Protein AF-D9SWH6-F1 (afdb_monomer_lite)

Sequence (347 aa):
MKSYTVAEAAKKLKVSRSHIYECIKRGDIRKIDGLGRTIRISINEFKGIKFEDEFPHDPNKVQILETSLGKVRNIKGTDKFVVLDVAKALGASSTTTIAKPVNDNYISKLSADETRDLNMYRNQFGMLLISYDGLKEYVNISKNSSRVKTLLDELVPPKEIEIQEQIHIDTQETKNDKFDLQVIDTGEILGRHFRVFGDFQNPLFLAKDIAEWIEYDLSSINKMLNNVDVEEKVRKIVPTQGGQQEMWFLTEDGVYEVLMQSRKPIAKEFKKQIKIILKNIRLKGGYVANENKFVNNYFSSFSPQLKSEMIKELESKNKALVAERTKIDLLICGNEEVLEQLKKEGK

Radius of gyration: 31.29 Å; chains: 1; bounding box: 80×55×92 Å

pLDDT: mean 80.27, std 15.59, range [25.31, 94.12]

Secondary structure (DSSP, 8-state):
--EEEHHHHHHHHTS-HHHHHHHHHHTSSPBPTTS-SS-EEEHHHHTT-----SS---TTTEEEEEETTEEEEEETTSS-EEHHHHHHHHT-S-THHHHTTS-GGGEEEE-HHHHHHTT----TT-EEEE-HHHHHHHHHH-TTHHHHHHHHHHS------S------------S-------EEEEEEETTEEEEEEE-SSSEEEEHHHHHHHTT--GGGHHHHHHTS-STTEEEEEEEETTEEEEEEEE-HHHHHHHHHH--SHHHHHHHHHHHHHHHHHHHHS---S-HHHHHHHHSTTS-HHHHHHHHHHHHHHHHHHHHHHHHHHHHHHHHHHHHHHHHHH--

InterPro domains:
  IPR003497 BRO N-terminal domain [PF02498] (194-273)
  IPR003497 BRO N-terminal domain [PS51750] (186-285)
  IPR003497 BRO N-terminal domain [SM01040] (193-280)
  IPR010093 SinI-like, DNA-binding domain [TIGR01764] (4-46)
  IPR041657 Helix-turn-helix domain, group 17 [PF12728] (4-44)

Organism: Clostridium cellulovorans (strain ATCC 35296 / DSM 3052 / OCM 3 / 743B) (NCBI:txid573061)

Foldseek 3Di:
DDKDFLVRLCVVQVEDSQVSVVCCVVVQFPFDPDPPPTTIGDCVSCPPDHDPDNFFFDVVQWDWQQAPLGIWIDGPPFQKIFLVRVCNSLVHPDSCLLCVVFDCVQKDFAACVNCVVGRGDDDNRGTIIGGLVSLVVSLVVDPPNVSSVSVSVSSPRPPDPDPDDDDDDDDDDDDDDPPAWDFDDFDDDPRDTFTWTDDPVWTKGFLQSLCVVLVHDSVCSVVLVVQFDPVQKDWDWYQDPVGTDIGIIGTPVSSVSSLVPDPGPSSVVVVVVVVVQVVCCVVVVHDDPQLLCVCCVVVVVDDPVVSVVSSVVVVVVVVVVVVVVVVVVVVVVVVVVVVVVVVVVVD

Structure (mmCIF, N/CA/C/O backbone):
data_AF-D9SWH6-F1
#
_entry.id   AF-D9SWH6-F1
#
loop_
_atom_site.group_PDB
_atom_site.id
_atom_site.type_symbol
_atom_site.label_atom_id
_atom_site.label_alt_id
_atom_site.label_comp_id
_atom_site.label_asym_id
_atom_site.label_entity_id
_atom_site.label_seq_id
_atom_site.pdbx_PDB_ins_code
_atom_site.Cartn_x
_atom_site.Cartn_y
_atom_site.Cartn_z
_atom_site.occupancy
_atom_site.B_iso_or_equiv
_atom_site.auth_seq_id
_atom_site.auth_comp_id
_atom_site.auth_asym_id
_atom_site.auth_atom_id
_atom_site.pdbx_PDB_model_num
ATOM 1 N N . MET A 1 1 ? 8.307 -26.079 -52.980 1.00 65.00 1 MET A N 1
ATOM 2 C CA . MET A 1 1 ? 8.034 -24.817 -52.247 1.00 65.00 1 MET A CA 1
ATOM 3 C C . MET A 1 1 ? 9.352 -24.216 -51.785 1.00 65.00 1 MET A C 1
ATOM 5 O O . MET A 1 1 ? 10.156 -24.958 -51.236 1.00 65.00 1 MET A O 1
ATOM 9 N N . LYS A 1 2 ? 9.600 -22.913 -51.995 1.00 81.75 2 LYS A N 1
ATOM 10 C CA . LYS A 1 2 ? 10.760 -22.249 -51.372 1.00 81.75 2 LYS A CA 1
ATOM 11 C C . LYS A 1 2 ? 10.561 -22.269 -49.853 1.00 81.75 2 LYS A C 1
ATOM 13 O O . LYS A 1 2 ? 9.589 -21.690 -49.367 1.00 81.75 2 LYS A O 1
ATOM 18 N N . SER A 1 3 ? 11.444 -22.960 -49.140 1.00 87.00 3 SER A N 1
ATOM 19 C CA . SER A 1 3 ? 11.444 -23.031 -47.683 1.00 87.00 3 SER A CA 1
ATOM 20 C C . SER A 1 3 ? 12.584 -22.187 -47.126 1.00 87.00 3 SER A C 1
ATOM 22 O O . SER A 1 3 ? 13.674 -22.136 -47.692 1.00 87.00 3 SER A O 1
ATOM 24 N N . TYR A 1 4 ? 12.312 -21.504 -46.024 1.00 90.50 4 TYR A N 1
ATOM 25 C CA . TYR A 1 4 ? 13.250 -20.613 -45.358 1.00 90.50 4 TYR A CA 1
ATOM 26 C C . TYR A 1 4 ? 13.599 -21.197 -43.995 1.00 90.50 4 TYR A C 1
ATOM 28 O O . TYR A 1 4 ? 12.738 -21.735 -43.298 1.00 90.50 4 TYR A O 1
ATOM 36 N N . THR A 1 5 ? 14.864 -21.116 -43.608 1.00 92.12 5 THR A N 1
ATOM 37 C CA . THR A 1 5 ? 15.263 -21.331 -42.214 1.00 92.12 5 THR A CA 1
ATOM 38 C C . THR A 1 5 ? 14.744 -20.190 -41.341 1.00 92.12 5 THR A C 1
ATOM 40 O O . THR A 1 5 ? 14.472 -19.090 -41.825 1.00 92.12 5 THR A O 1
ATOM 43 N N . VAL A 1 6 ? 14.684 -20.415 -40.028 1.00 89.38 6 VAL A N 1
ATOM 44 C CA . VAL A 1 6 ? 14.338 -19.367 -39.052 1.00 89.38 6 VAL A CA 1
ATOM 45 C C . VAL A 1 6 ? 15.231 -18.128 -39.201 1.00 89.38 6 VAL A C 1
ATOM 47 O O . VAL A 1 6 ? 14.751 -17.004 -39.099 1.00 89.38 6 VAL A O 1
ATOM 50 N N . ALA A 1 7 ? 16.523 -18.312 -39.495 1.00 89.38 7 ALA A N 1
ATOM 51 C CA . ALA A 1 7 ? 17.459 -17.205 -39.690 1.00 89.38 7 ALA A CA 1
ATOM 52 C C . ALA A 1 7 ? 17.155 -16.381 -40.951 1.00 89.38 7 ALA A C 1
ATOM 54 O O . ALA A 1 7 ? 17.235 -15.153 -40.918 1.00 89.38 7 ALA A O 1
ATOM 55 N N . GLU A 1 8 ? 16.793 -17.038 -42.052 1.00 91.44 8 GLU A N 1
ATOM 56 C CA . GLU A 1 8 ? 16.446 -16.356 -43.301 1.00 91.44 8 GLU A CA 1
ATOM 57 C C . GLU A 1 8 ? 15.080 -15.668 -43.207 1.00 91.44 8 GLU A C 1
ATOM 59 O O . GLU A 1 8 ? 14.930 -14.545 -43.690 1.00 91.44 8 GLU A O 1
ATOM 64 N N . ALA A 1 9 ? 14.104 -16.303 -42.548 1.00 88.50 9 ALA A N 1
ATOM 65 C CA . ALA A 1 9 ? 12.797 -15.711 -42.275 1.00 88.50 9 ALA A CA 1
ATOM 66 C C . ALA A 1 9 ? 12.933 -14.456 -41.399 1.00 88.50 9 ALA A C 1
ATOM 68 O O . ALA A 1 9 ? 12.429 -13.398 -41.768 1.00 88.50 9 ALA A O 1
ATOM 69 N N . ALA A 1 10 ? 13.708 -14.539 -40.313 1.00 86.19 10 ALA A N 1
ATOM 70 C CA . ALA A 1 10 ? 14.020 -13.414 -39.432 1.00 86.19 10 ALA A CA 1
ATOM 71 C C . ALA A 1 10 ? 14.644 -12.234 -40.199 1.00 86.19 10 ALA A C 1
ATOM 73 O O . ALA A 1 10 ? 14.180 -11.102 -40.087 1.00 86.19 10 ALA A O 1
ATOM 74 N N . LYS A 1 11 ? 15.636 -12.504 -41.062 1.00 87.75 11 LYS A N 1
ATOM 75 C CA . LYS A 1 11 ? 16.274 -11.472 -41.896 1.00 87.75 11 LYS A CA 1
ATOM 76 C C . LYS A 1 11 ? 15.288 -10.818 -42.867 1.00 87.75 11 LYS A C 1
ATOM 78 O O . LYS A 1 11 ? 15.355 -9.614 -43.090 1.00 87.75 11 LYS A O 1
ATOM 83 N N . LYS A 1 12 ? 14.379 -11.603 -43.448 1.00 87.12 12 LYS A N 1
ATOM 84 C CA . LYS A 1 12 ? 13.390 -11.120 -44.419 1.00 87.12 12 LYS A CA 1
ATOM 85 C C . LYS A 1 12 ? 12.276 -10.294 -43.773 1.00 87.12 12 LYS A C 1
ATOM 87 O O . LYS A 1 12 ? 11.803 -9.345 -44.386 1.00 87.12 12 LYS A O 1
ATOM 92 N N . LEU A 1 13 ? 11.898 -10.646 -42.547 1.00 81.62 13 LEU A N 1
ATOM 93 C CA . LEU A 1 13 ? 10.885 -9.963 -41.741 1.00 81.62 13 LEU A CA 1
ATOM 94 C C . LEU A 1 13 ? 11.461 -8.833 -40.876 1.00 81.62 13 LEU A C 1
ATOM 96 O O . LEU A 1 13 ? 10.696 -8.145 -40.216 1.00 81.62 13 LEU A O 1
ATOM 100 N N . LYS A 1 14 ? 12.789 -8.639 -40.886 1.00 80.69 14 LYS A N 1
ATOM 101 C CA . LYS A 1 14 ? 13.513 -7.670 -40.044 1.00 80.69 14 LYS A CA 1
ATOM 102 C C . LYS A 1 14 ? 13.253 -7.847 -38.539 1.00 80.69 14 LYS A C 1
ATOM 104 O O . LYS A 1 14 ? 13.243 -6.884 -37.787 1.00 80.69 14 LYS A O 1
ATOM 109 N N . VAL A 1 15 ? 13.093 -9.089 -38.086 1.00 76.94 15 VAL A N 1
ATOM 110 C CA . VAL A 1 15 ? 12.887 -9.430 -36.667 1.00 76.94 15 VAL A CA 1
ATOM 111 C C . VAL A 1 15 ? 13.986 -10.359 -36.153 1.00 76.94 15 VAL A C 1
ATOM 113 O O . VAL A 1 15 ? 14.776 -10.913 -36.918 1.00 76.94 15 VAL A O 1
ATOM 116 N N . SER A 1 16 ? 14.059 -10.551 -34.834 1.00 75.12 16 SER A N 1
ATOM 117 C CA . SER A 1 16 ? 15.016 -11.487 -34.231 1.00 75.12 16 SER A CA 1
ATOM 118 C C . SER A 1 16 ? 14.641 -12.954 -34.497 1.00 75.12 16 SER A C 1
ATOM 120 O O . SER A 1 16 ? 13.474 -13.299 -34.673 1.00 75.12 16 SER A O 1
ATOM 122 N N . ARG A 1 17 ? 15.629 -13.864 -34.464 1.00 83.94 17 ARG A N 1
ATOM 123 C CA . ARG A 1 17 ? 15.373 -15.316 -34.588 1.00 83.94 17 ARG A CA 1
ATOM 124 C C . ARG A 1 17 ? 14.424 -15.824 -33.499 1.00 83.94 17 ARG A C 1
ATOM 126 O O . ARG A 1 17 ? 13.565 -16.647 -33.783 1.00 83.94 17 ARG A O 1
ATOM 133 N N . SER A 1 18 ? 14.581 -15.324 -32.271 1.00 76.19 18 SER A N 1
ATOM 134 C CA . SER A 1 18 ? 13.737 -15.673 -31.122 1.00 76.19 18 SER A CA 1
ATOM 135 C C . SER A 1 18 ? 12.273 -15.315 -31.352 1.00 76.19 18 SER A C 1
ATOM 137 O O . SER A 1 18 ? 11.409 -16.118 -31.026 1.00 76.19 18 SER A O 1
ATOM 139 N N . HIS A 1 19 ? 12.005 -14.167 -31.978 1.00 76.06 19 HIS A N 1
ATOM 140 C CA . HIS A 1 19 ? 10.647 -13.748 -32.321 1.00 76.06 19 HIS A CA 1
ATOM 141 C C . HIS A 1 19 ? 9.965 -14.771 -33.242 1.00 76.06 19 HIS A C 1
ATOM 143 O O . HIS A 1 19 ? 8.858 -15.215 -32.970 1.00 76.06 19 HIS A O 1
ATOM 149 N N . ILE A 1 20 ? 10.673 -15.240 -34.274 1.00 83.12 20 ILE A N 1
ATOM 150 C CA . ILE A 1 20 ? 10.151 -16.263 -35.191 1.00 83.12 20 ILE A CA 1
ATOM 151 C C . ILE A 1 20 ? 9.892 -17.599 -34.479 1.00 83.12 20 ILE A C 1
ATOM 153 O O . ILE A 1 20 ? 8.884 -18.242 -34.756 1.00 83.12 20 ILE A O 1
ATOM 157 N N . TYR A 1 21 ? 10.764 -18.027 -33.559 1.00 84.31 21 TYR A N 1
ATOM 158 C CA . TYR A 1 21 ? 10.522 -19.249 -32.779 1.00 84.31 21 TYR A CA 1
ATOM 159 C C . TYR A 1 21 ? 9.256 -19.151 -31.918 1.00 84.31 21 TYR A C 1
ATOM 161 O O . TYR A 1 21 ? 8.521 -20.131 -31.818 1.00 84.31 21 TYR A O 1
ATOM 169 N N . GLU A 1 22 ? 8.982 -17.988 -31.329 1.00 75.88 22 GLU A N 1
ATOM 170 C CA . GLU A 1 22 ? 7.775 -17.775 -30.524 1.00 75.88 22 GLU A CA 1
ATOM 171 C C . GLU A 1 22 ? 6.507 -17.716 -31.380 1.00 75.88 22 GLU A C 1
ATOM 173 O O . GLU A 1 22 ? 5.525 -18.362 -31.027 1.00 75.88 22 GLU A O 1
ATOM 178 N N . CYS A 1 23 ? 6.534 -17.069 -32.551 1.00 80.81 23 CYS A N 1
ATOM 179 C CA . CYS A 1 23 ? 5.417 -17.138 -33.504 1.00 80.81 23 CYS A CA 1
ATOM 180 C C . CYS A 1 23 ? 5.090 -18.590 -33.889 1.00 80.81 23 CYS A C 1
ATOM 182 O O . CYS A 1 23 ? 3.928 -18.966 -34.010 1.00 80.81 23 CYS A O 1
ATOM 184 N N . ILE A 1 24 ? 6.112 -19.440 -34.033 1.00 86.50 24 ILE A N 1
ATOM 185 C CA . ILE A 1 24 ? 5.910 -20.873 -34.288 1.00 86.50 24 ILE A CA 1
ATOM 186 C C . ILE A 1 24 ? 5.309 -21.577 -33.069 1.00 86.50 24 ILE A C 1
ATOM 188 O O . ILE A 1 24 ? 4.443 -22.435 -33.224 1.00 86.50 24 ILE A O 1
ATOM 192 N N . LYS A 1 25 ? 5.741 -21.220 -31.855 1.00 82.25 25 LYS A N 1
ATOM 193 C CA . LYS A 1 25 ? 5.227 -21.793 -30.604 1.00 82.25 25 LYS A CA 1
ATOM 194 C C . LYS A 1 25 ? 3.765 -21.411 -30.342 1.00 82.25 25 LYS A C 1
ATOM 196 O O . LYS A 1 25 ? 3.012 -22.243 -29.848 1.00 82.25 25 LYS A O 1
ATOM 201 N N . ARG A 1 26 ? 3.373 -20.179 -30.683 1.00 75.75 26 ARG A N 1
ATOM 202 C CA . ARG A 1 26 ? 1.993 -19.667 -30.590 1.00 75.75 26 ARG A CA 1
ATOM 203 C C . ARG A 1 26 ? 1.073 -20.206 -31.684 1.00 75.75 26 ARG A C 1
ATOM 205 O O . ARG A 1 26 ? -0.138 -20.208 -31.506 1.00 75.75 26 ARG A O 1
ATOM 212 N N . GLY A 1 27 ? 1.648 -20.695 -32.783 1.00 81.06 27 GLY A N 1
ATOM 213 C CA . GLY A 1 27 ? 0.904 -21.188 -33.941 1.00 81.06 27 GLY A CA 1
ATOM 214 C C . GLY A 1 27 ? 0.630 -20.126 -35.010 1.00 81.06 27 GLY A C 1
ATOM 215 O O . GLY A 1 27 ? -0.018 -20.443 -36.003 1.00 81.06 27 GLY A O 1
ATOM 216 N N . ASP A 1 28 ? 1.164 -18.911 -34.854 1.00 81.62 28 ASP A N 1
ATOM 217 C CA . ASP A 1 28 ? 1.041 -17.810 -35.821 1.00 81.62 28 ASP A CA 1
ATOM 218 C C . ASP A 1 28 ? 1.769 -18.116 -37.141 1.00 81.62 28 ASP A C 1
ATOM 220 O O . ASP A 1 28 ? 1.370 -17.654 -38.208 1.00 81.62 28 ASP A O 1
ATOM 224 N N . ILE A 1 29 ? 2.858 -18.893 -37.073 1.00 87.19 29 ILE A N 1
ATOM 225 C CA . ILE A 1 29 ? 3.639 -19.340 -38.233 1.00 87.19 29 ILE A CA 1
ATOM 226 C C . ILE A 1 29 ? 3.774 -20.858 -38.185 1.00 87.19 29 ILE A C 1
ATOM 228 O O . ILE A 1 29 ? 4.373 -21.405 -37.257 1.00 87.19 29 ILE A O 1
ATOM 232 N N . ARG A 1 30 ? 3.311 -21.564 -39.221 1.00 87.31 30 ARG A N 1
ATOM 233 C CA . ARG A 1 30 ? 3.472 -23.023 -39.275 1.00 87.31 30 ARG A CA 1
ATOM 234 C C . ARG A 1 30 ? 4.819 -23.423 -39.866 1.00 87.31 30 ARG A C 1
ATOM 236 O O . ARG A 1 30 ? 5.257 -22.934 -40.912 1.00 87.31 30 ARG A O 1
ATOM 243 N N . LYS A 1 31 ? 5.491 -24.353 -39.184 1.00 89.25 31 LYS A N 1
ATOM 244 C CA . LYS A 1 31 ? 6.681 -25.029 -39.712 1.00 89.25 31 LYS A CA 1
ATOM 245 C C . LYS A 1 31 ? 6.268 -26.111 -40.710 1.00 89.25 31 LYS A C 1
ATOM 247 O O . LYS A 1 31 ? 5.177 -26.661 -40.628 1.00 89.25 31 LYS A O 1
ATOM 252 N N . ILE A 1 32 ? 7.160 -26.425 -41.641 1.00 87.44 32 ILE A N 1
ATOM 253 C CA . ILE A 1 32 ? 7.006 -27.569 -42.534 1.00 87.44 32 ILE A CA 1
ATOM 254 C C . ILE A 1 32 ? 7.554 -28.797 -41.808 1.00 87.44 32 ILE A C 1
ATOM 256 O O . ILE A 1 32 ? 8.742 -28.842 -41.472 1.00 87.44 32 ILE A O 1
ATOM 260 N N . ASP A 1 33 ? 6.695 -29.781 -41.572 1.00 83.31 33 ASP A N 1
ATOM 261 C CA . ASP A 1 33 ? 7.079 -31.031 -40.925 1.00 83.31 33 ASP A CA 1
ATOM 262 C C . ASP A 1 33 ? 7.854 -31.954 -41.885 1.00 83.31 33 ASP A C 1
ATOM 264 O O . ASP A 1 33 ? 7.715 -31.881 -43.106 1.00 83.31 33 ASP A O 1
ATOM 268 N N . GLY A 1 34 ? 8.719 -32.814 -41.337 1.00 79.56 34 GLY A N 1
ATOM 269 C CA . GLY A 1 34 ? 9.429 -33.851 -42.104 1.00 79.56 34 GLY A CA 1
ATOM 270 C C . GLY A 1 34 ? 10.730 -33.433 -42.813 1.00 79.56 34 GLY A C 1
ATOM 271 O O . GLY A 1 34 ? 11.336 -34.260 -43.484 1.00 79.56 34 GLY A O 1
ATOM 272 N N . LEU A 1 35 ? 11.215 -32.195 -42.646 1.00 75.62 35 LEU A N 1
ATOM 273 C CA . LEU A 1 35 ? 12.440 -31.674 -43.297 1.00 75.62 35 LEU A CA 1
ATOM 274 C C . LEU A 1 35 ? 13.734 -31.778 -42.453 1.00 75.62 35 LEU A C 1
ATOM 276 O O . LEU A 1 35 ? 14.721 -31.091 -42.727 1.00 75.62 35 LEU A O 1
ATOM 280 N N . GLY A 1 36 ? 13.753 -32.652 -41.441 1.00 71.44 36 GLY A N 1
ATOM 281 C CA . GLY A 1 36 ? 14.909 -32.894 -40.566 1.00 71.44 36 GLY A CA 1
ATOM 282 C C . GLY A 1 36 ? 14.932 -32.032 -39.294 1.00 71.44 36 GLY A C 1
ATOM 283 O O . GLY A 1 36 ? 13.902 -31.536 -38.847 1.00 71.44 36 GLY A O 1
ATOM 284 N N . ARG A 1 37 ? 16.115 -31.871 -38.674 1.00 78.75 37 ARG A N 1
ATOM 285 C CA . ARG A 1 37 ? 16.280 -31.151 -37.385 1.00 78.75 37 ARG A CA 1
ATOM 286 C C . ARG A 1 37 ? 16.108 -29.634 -37.496 1.00 78.75 37 ARG A C 1
ATOM 288 O O . ARG A 1 37 ? 15.805 -28.971 -36.509 1.00 78.75 37 ARG A O 1
ATOM 295 N N . THR A 1 38 ? 16.352 -29.065 -38.674 1.00 84.00 38 THR A N 1
ATOM 296 C CA . THR A 1 38 ? 16.271 -27.618 -38.891 1.00 84.00 38 THR A CA 1
ATOM 297 C C . THR A 1 38 ? 14.834 -27.211 -39.175 1.00 84.00 38 THR A C 1
ATOM 299 O O . THR A 1 38 ? 14.228 -27.700 -40.124 1.00 84.00 38 THR A O 1
ATOM 302 N N . ILE A 1 39 ? 14.314 -26.256 -38.405 1.00 87.75 39 ILE A N 1
ATOM 303 C CA . ILE A 1 39 ? 12.982 -25.697 -38.643 1.00 87.75 39 ILE A CA 1
ATOM 304 C C . ILE A 1 39 ? 12.959 -24.970 -39.993 1.00 87.75 39 ILE A C 1
ATOM 306 O O . ILE A 1 39 ? 13.747 -24.049 -40.238 1.00 87.75 39 ILE A O 1
ATOM 310 N N . ARG A 1 40 ? 12.039 -25.396 -40.863 1.00 90.00 40 ARG A N 1
ATOM 311 C CA . ARG A 1 40 ? 11.784 -24.815 -42.183 1.00 90.00 40 ARG A CA 1
ATOM 312 C C . ARG A 1 40 ? 10.392 -24.200 -42.207 1.00 90.00 40 ARG A C 1
ATOM 314 O O . ARG A 1 40 ? 9.448 -24.804 -41.715 1.00 90.00 40 ARG A O 1
ATOM 321 N N . ILE A 1 41 ? 10.271 -23.020 -42.798 1.00 90.38 41 ILE A N 1
ATOM 322 C CA . ILE A 1 41 ? 9.028 -22.251 -42.875 1.00 90.38 41 ILE A CA 1
ATOM 323 C C . ILE A 1 41 ? 8.705 -22.003 -44.350 1.00 90.38 41 ILE A C 1
ATOM 325 O O . ILE A 1 41 ? 9.589 -21.632 -45.132 1.00 90.38 41 ILE A O 1
ATOM 329 N N . SER A 1 42 ? 7.453 -22.228 -44.750 1.00 88.44 42 SER A N 1
ATOM 330 C CA . SER A 1 42 ? 6.995 -21.910 -46.107 1.00 88.44 42 SER A CA 1
ATOM 331 C C . SER A 1 42 ? 6.867 -20.403 -46.272 1.00 88.44 42 SER A C 1
ATOM 333 O O . SER A 1 42 ? 6.372 -19.727 -45.377 1.00 88.44 42 SER A O 1
ATOM 335 N N . ILE A 1 43 ? 7.253 -19.868 -47.433 1.00 84.88 43 ILE A N 1
ATOM 336 C CA . ILE A 1 43 ? 7.121 -18.429 -47.692 1.00 84.88 43 ILE A CA 1
ATOM 337 C C . ILE A 1 43 ? 5.696 -17.913 -47.487 1.00 84.88 43 ILE A C 1
ATOM 339 O O . ILE A 1 43 ? 5.536 -16.792 -47.030 1.00 84.88 43 ILE A O 1
ATOM 343 N N . ASN A 1 44 ? 4.678 -18.722 -47.789 1.00 85.38 44 ASN A N 1
ATOM 344 C CA . ASN A 1 44 ? 3.276 -18.317 -47.691 1.00 85.38 44 ASN A CA 1
ATOM 345 C C . ASN A 1 44 ? 2.830 -18.044 -46.247 1.00 85.38 44 ASN A C 1
ATOM 347 O O . ASN A 1 44 ? 1.950 -17.219 -46.056 1.00 85.38 44 ASN A O 1
ATOM 351 N N . GLU A 1 45 ? 3.457 -18.681 -45.253 1.00 83.06 45 GLU A N 1
ATOM 352 C CA . GLU A 1 45 ? 3.086 -18.539 -43.835 1.00 83.06 45 GLU A CA 1
ATOM 353 C C . GLU A 1 45 ? 3.505 -17.190 -43.248 1.00 83.06 45 GLU A C 1
ATOM 355 O O . GLU A 1 45 ? 2.955 -16.754 -42.251 1.00 83.06 45 GLU A O 1
ATOM 360 N N . PHE A 1 46 ? 4.470 -16.508 -43.865 1.00 74.38 46 PHE A N 1
ATOM 361 C CA . PHE A 1 46 ? 4.927 -15.194 -43.406 1.00 74.38 46 PHE A CA 1
ATOM 362 C C . PHE A 1 46 ? 4.934 -14.135 -44.513 1.00 74.38 46 PHE A C 1
ATOM 364 O O . PHE A 1 46 ? 5.479 -13.041 -44.357 1.00 74.38 46 PHE A O 1
ATOM 371 N N . LYS A 1 47 ? 4.325 -14.440 -45.662 1.00 75.25 47 LYS A N 1
ATOM 372 C CA . LYS A 1 47 ? 4.158 -13.499 -46.770 1.00 75.25 47 LYS A CA 1
ATOM 373 C C . LYS A 1 47 ? 2.998 -12.563 -46.440 1.00 75.25 47 LYS A C 1
ATOM 375 O O . LYS A 1 47 ? 1.852 -12.982 -46.450 1.00 75.25 47 LYS A O 1
ATOM 380 N N . GLY A 1 48 ? 3.308 -11.293 -46.188 1.00 68.38 48 GLY A N 1
ATOM 381 C CA . GLY A 1 48 ? 2.313 -10.264 -45.859 1.00 68.38 48 GLY A CA 1
ATOM 382 C C . GLY A 1 48 ? 2.235 -9.924 -44.372 1.00 68.38 48 GLY A C 1
ATOM 383 O O . GLY A 1 48 ? 1.665 -8.891 -44.037 1.00 68.38 48 GLY A O 1
ATOM 384 N N . ILE A 1 49 ? 2.876 -10.714 -43.502 1.00 73.62 49 ILE A N 1
ATOM 385 C CA . ILE A 1 49 ? 3.065 -10.331 -42.103 1.00 73.62 49 ILE A CA 1
ATOM 386 C C . ILE A 1 49 ? 4.067 -9.177 -42.067 1.00 73.62 49 ILE A C 1
ATOM 388 O O . ILE A 1 49 ? 5.229 -9.331 -42.455 1.00 73.62 49 ILE A O 1
ATOM 392 N N . LYS A 1 50 ? 3.603 -8.007 -41.634 1.00 65.00 50 LYS A N 1
ATOM 393 C CA . LYS A 1 50 ? 4.456 -6.873 -41.294 1.00 65.00 50 LYS A CA 1
ATOM 394 C C . LYS A 1 50 ? 4.530 -6.810 -39.777 1.00 65.00 50 LYS A C 1
ATOM 396 O O . LYS A 1 50 ? 3.520 -6.574 -39.127 1.00 65.00 50 LYS A O 1
ATOM 401 N N . PHE A 1 51 ? 5.712 -7.052 -39.230 1.00 66.12 51 PHE A N 1
ATOM 402 C CA . PHE A 1 51 ? 5.989 -6.739 -37.835 1.00 66.12 51 PHE A CA 1
ATOM 403 C C . PHE A 1 51 ? 6.440 -5.281 -37.800 1.00 66.12 51 PHE A C 1
ATOM 405 O O . PHE A 1 51 ? 7.454 -4.945 -38.410 1.00 66.12 51 PHE A O 1
ATOM 412 N N . GLU A 1 52 ? 5.640 -4.411 -37.184 1.00 54.84 52 GLU A N 1
ATOM 413 C CA . GLU A 1 52 ? 5.932 -2.972 -37.129 1.00 54.84 52 GLU A CA 1
ATOM 414 C C . GLU A 1 52 ? 7.040 -2.639 -36.121 1.00 54.84 52 GLU A C 1
ATOM 416 O O . GLU A 1 52 ? 7.746 -1.652 -36.308 1.00 54.84 52 GLU A O 1
ATOM 421 N N . ASP A 1 53 ? 7.289 -3.512 -35.138 1.00 55.50 53 ASP A N 1
ATOM 422 C CA . ASP A 1 53 ? 8.224 -3.227 -34.054 1.00 55.50 53 ASP A CA 1
ATOM 423 C C . ASP A 1 53 ? 9.430 -4.171 -34.010 1.00 55.50 53 ASP A C 1
ATOM 425 O O . ASP A 1 53 ? 9.323 -5.381 -33.801 1.00 55.50 53 ASP A O 1
ATOM 429 N N . GLU A 1 54 ? 10.626 -3.579 -34.069 1.00 63.25 54 GLU A N 1
ATOM 430 C CA . GLU A 1 54 ? 11.882 -4.236 -33.677 1.00 63.25 54 GLU A CA 1
ATOM 431 C C . GLU A 1 54 ? 11.912 -4.584 -32.169 1.00 63.25 54 GLU A C 1
ATOM 433 O O . GLU A 1 54 ? 12.754 -5.370 -31.720 1.00 63.25 54 GLU A O 1
ATOM 438 N N . PHE A 1 55 ? 10.969 -4.032 -31.391 1.00 70.19 55 PHE A N 1
ATOM 439 C CA . PHE A 1 55 ? 10.841 -4.170 -29.942 1.00 70.19 55 PHE A CA 1
ATOM 440 C C . PHE A 1 55 ? 9.540 -4.891 -29.566 1.00 70.19 55 PHE A C 1
ATOM 442 O O . PHE A 1 55 ? 8.526 -4.247 -29.302 1.00 70.19 55 PHE A O 1
ATOM 449 N N . PRO A 1 56 ? 9.549 -6.230 -29.487 1.00 73.69 56 PRO A N 1
ATOM 450 C CA . PRO A 1 56 ? 8.390 -6.967 -29.012 1.00 73.69 56 PRO A CA 1
ATOM 451 C C . PRO A 1 56 ? 8.091 -6.587 -27.555 1.00 73.69 56 PRO A C 1
ATOM 453 O O . PRO A 1 56 ? 8.995 -6.595 -26.704 1.00 73.69 56 PRO A O 1
ATOM 456 N N . HIS A 1 57 ? 6.840 -6.203 -27.310 1.00 83.00 57 HIS A N 1
ATOM 457 C CA . HIS A 1 57 ? 6.319 -5.804 -26.008 1.00 83.00 57 HIS A CA 1
ATOM 458 C C . HIS A 1 57 ? 4.784 -5.903 -25.980 1.00 83.00 57 HIS A C 1
ATOM 460 O O . HIS A 1 57 ? 4.146 -6.069 -27.022 1.00 83.00 57 HIS A O 1
ATOM 466 N N . ASP A 1 58 ? 4.202 -5.890 -24.781 1.00 82.62 58 ASP A N 1
ATOM 467 C CA . ASP A 1 58 ? 2.761 -5.756 -24.558 1.00 82.62 58 ASP A CA 1
ATOM 468 C C . ASP A 1 58 ? 2.454 -4.264 -24.356 1.00 82.62 58 ASP A C 1
ATOM 470 O O . ASP A 1 58 ? 2.911 -3.696 -23.356 1.00 82.62 58 ASP A O 1
ATOM 474 N N . PRO A 1 59 ? 1.695 -3.613 -25.258 1.00 81.94 59 PRO A N 1
ATOM 475 C CA . PRO A 1 59 ? 1.430 -2.179 -25.182 1.00 81.94 59 PRO A CA 1
ATOM 476 C C . PRO A 1 59 ? 0.657 -1.775 -23.920 1.00 81.94 59 PRO A C 1
ATOM 478 O O . PRO A 1 59 ? 0.684 -0.605 -23.541 1.00 81.94 59 PRO A O 1
ATOM 481 N N . ASN A 1 60 ? -0.017 -2.703 -23.232 1.00 82.69 60 ASN A N 1
ATOM 482 C CA . ASN A 1 60 ? -0.731 -2.398 -21.990 1.00 82.69 60 ASN A CA 1
ATOM 483 C C . ASN A 1 60 ? 0.195 -2.332 -20.772 1.00 82.69 60 ASN A C 1
ATOM 485 O O . ASN A 1 60 ? -0.086 -1.583 -19.840 1.00 82.69 60 ASN A O 1
ATOM 489 N N . LYS A 1 61 ? 1.303 -3.081 -20.782 1.00 86.00 61 LYS A N 1
ATOM 490 C CA . LYS A 1 61 ? 2.194 -3.253 -19.618 1.00 86.00 61 LYS A CA 1
ATOM 491 C C . LYS A 1 61 ? 3.569 -2.616 -19.799 1.00 86.00 61 LYS A C 1
ATOM 493 O O . LYS A 1 61 ? 4.254 -2.323 -18.825 1.00 86.00 61 LYS A O 1
ATOM 498 N N . VAL A 1 62 ? 3.984 -2.406 -21.040 1.00 87.38 62 VAL A N 1
ATOM 499 C CA . VAL A 1 62 ? 5.312 -1.911 -21.400 1.00 87.38 62 VAL A CA 1
ATOM 500 C C . VAL A 1 62 ? 5.141 -0.699 -22.301 1.00 87.38 62 VAL A C 1
ATOM 502 O O . VAL A 1 62 ? 4.256 -0.667 -23.154 1.00 87.38 62 VAL A O 1
ATOM 505 N N . GLN A 1 63 ? 5.985 0.305 -22.107 1.00 88.50 63 GLN A N 1
ATOM 506 C CA . GLN A 1 63 ? 6.074 1.465 -22.985 1.00 88.50 63 GLN A CA 1
ATOM 507 C C . GLN A 1 63 ? 7.453 1.536 -23.635 1.00 88.50 63 GLN A C 1
ATOM 509 O O . GLN A 1 63 ? 8.460 1.154 -23.032 1.00 88.50 63 GLN A O 1
ATOM 514 N N . ILE A 1 64 ? 7.493 2.014 -24.877 1.00 88.25 64 ILE A N 1
ATOM 515 C CA . ILE A 1 64 ? 8.734 2.313 -25.589 1.00 88.25 64 ILE A 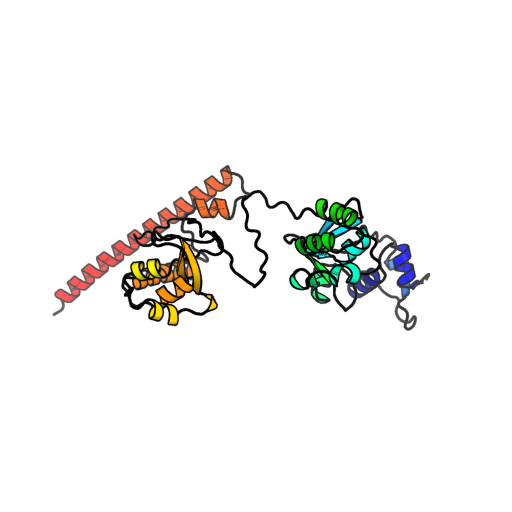CA 1
ATOM 516 C C . ILE A 1 64 ? 8.991 3.811 -25.458 1.00 88.25 64 ILE A C 1
ATOM 518 O O . ILE A 1 64 ? 8.154 4.620 -25.848 1.00 88.25 64 ILE A O 1
ATOM 522 N N . LEU A 1 65 ? 10.159 4.160 -24.932 1.00 87.94 65 LEU A N 1
ATOM 523 C CA . LEU A 1 65 ? 10.658 5.526 -24.885 1.00 87.94 65 LEU A CA 1
ATOM 524 C C . LEU A 1 65 ? 11.611 5.729 -26.063 1.00 87.94 65 LEU A C 1
ATOM 526 O O . LEU A 1 65 ? 12.587 4.985 -26.213 1.00 87.94 65 LEU A O 1
ATOM 530 N N . GLU A 1 66 ? 11.304 6.700 -26.921 1.00 88.25 66 GLU A N 1
ATOM 531 C CA . GLU A 1 66 ? 12.185 7.106 -28.015 1.00 88.25 66 GLU A CA 1
ATOM 532 C C . GLU A 1 66 ? 13.154 8.176 -27.508 1.00 88.25 66 GLU A C 1
ATOM 534 O O . GLU A 1 66 ? 12.744 9.283 -27.171 1.00 88.25 66 GLU A O 1
ATOM 539 N N . THR A 1 67 ? 14.437 7.824 -27.429 1.00 87.25 67 THR A N 1
ATOM 540 C CA . THR A 1 67 ? 15.516 8.710 -26.978 1.00 87.25 67 THR A CA 1
ATOM 541 C C . THR A 1 67 ? 16.417 9.067 -28.164 1.00 87.25 67 THR A C 1
ATOM 543 O O . THR A 1 67 ? 16.434 8.370 -29.184 1.00 87.25 67 THR A O 1
ATOM 546 N N . SER A 1 68 ? 17.209 10.133 -28.049 1.00 87.44 68 SER A N 1
ATOM 547 C CA . SER A 1 68 ? 18.197 10.542 -29.056 1.00 87.44 68 SER A CA 1
ATOM 548 C C . SER A 1 68 ? 19.273 9.477 -29.298 1.00 87.44 68 SER A C 1
ATOM 550 O O . SER A 1 68 ? 19.925 9.465 -30.345 1.00 87.44 68 SER A O 1
ATOM 552 N N . LEU A 1 69 ? 19.451 8.555 -28.347 1.00 87.81 69 LEU A N 1
ATOM 553 C CA . LEU A 1 69 ? 20.453 7.493 -28.390 1.00 87.81 69 LEU A CA 1
ATOM 554 C C . LEU A 1 69 ? 19.874 6.124 -28.773 1.00 87.81 69 LEU A C 1
ATOM 556 O O . LEU A 1 69 ? 20.640 5.214 -29.095 1.00 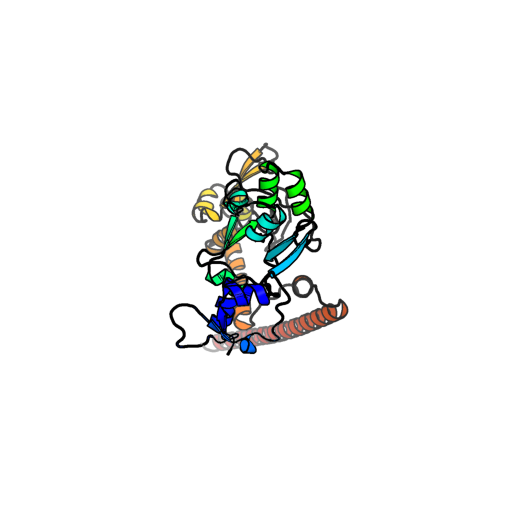87.81 69 LEU A O 1
ATOM 560 N N . GLY A 1 70 ? 18.550 5.964 -28.762 1.00 87.00 70 GLY A N 1
ATOM 561 C CA . GLY A 1 70 ? 17.869 4.747 -29.192 1.00 87.00 70 GLY A CA 1
ATOM 562 C C . GLY A 1 70 ? 16.508 4.542 -28.529 1.00 87.00 70 GLY A C 1
ATOM 563 O O . GLY A 1 70 ? 16.024 5.356 -27.757 1.00 87.00 70 GLY A O 1
ATOM 564 N N . LYS A 1 71 ? 15.871 3.409 -28.823 1.00 89.75 71 LYS A N 1
ATOM 565 C CA . LYS A 1 71 ? 14.610 3.023 -28.177 1.00 89.75 71 LYS A CA 1
ATOM 566 C C . LYS A 1 71 ? 14.888 2.217 -26.913 1.00 89.75 71 LYS A C 1
ATOM 568 O O . LYS A 1 71 ? 15.679 1.271 -26.955 1.00 89.75 71 LYS A O 1
ATOM 573 N N . VAL A 1 72 ? 14.211 2.551 -25.816 1.00 90.88 72 VAL A N 1
ATOM 574 C CA . VAL A 1 72 ? 14.333 1.855 -24.526 1.00 90.88 72 VAL A CA 1
ATOM 575 C C . VAL A 1 72 ? 12.955 1.435 -24.030 1.00 90.88 72 VAL A C 1
ATOM 577 O O . VAL A 1 72 ? 12.041 2.252 -23.959 1.00 90.88 72 VAL A O 1
ATOM 580 N N . ARG A 1 73 ? 12.789 0.155 -23.672 1.00 90.75 73 ARG A N 1
ATOM 581 C CA . ARG A 1 73 ? 11.554 -0.320 -23.032 1.00 90.75 73 ARG A CA 1
ATOM 582 C C . ARG A 1 73 ? 11.571 -0.047 -21.533 1.00 90.75 73 ARG A C 1
ATOM 584 O O . ARG A 1 73 ? 12.557 -0.342 -20.853 1.00 90.75 73 ARG A O 1
ATOM 591 N N . ASN A 1 74 ? 10.440 0.434 -21.039 1.00 91.19 74 ASN A N 1
ATOM 592 C CA . ASN A 1 74 ? 10.142 0.667 -19.632 1.00 91.19 74 ASN A CA 1
ATOM 593 C C . ASN A 1 74 ? 8.870 -0.101 -19.239 1.00 91.19 74 ASN A C 1
ATOM 595 O O . ASN A 1 74 ? 7.936 -0.216 -20.037 1.00 91.19 74 ASN A O 1
ATOM 599 N N . ILE A 1 75 ? 8.837 -0.636 -18.019 1.00 90.25 75 ILE A N 1
ATOM 600 C CA . ILE A 1 75 ? 7.620 -1.244 -17.466 1.00 90.25 75 ILE A CA 1
ATOM 601 C C . ILE A 1 75 ? 6.712 -0.118 -16.967 1.00 90.25 75 ILE A C 1
ATOM 603 O O . ILE A 1 75 ? 7.107 0.649 -16.087 1.00 90.25 75 ILE A O 1
ATOM 607 N N . LYS A 1 76 ? 5.495 -0.031 -17.516 1.00 87.25 76 LYS A N 1
ATOM 608 C CA . LYS A 1 76 ? 4.544 1.043 -17.200 1.00 87.25 76 LYS A CA 1
ATOM 609 C C . LYS A 1 76 ? 4.261 1.103 -15.699 1.00 87.25 76 LYS A C 1
ATOM 611 O O . LYS A 1 76 ? 4.035 0.077 -15.066 1.00 87.25 76 LYS A O 1
ATOM 616 N N . GLY A 1 77 ? 4.247 2.320 -15.157 1.00 80.00 77 GLY A N 1
ATOM 617 C CA . GLY A 1 77 ? 4.029 2.563 -13.728 1.00 80.00 77 GLY A CA 1
ATOM 618 C C . GLY A 1 77 ? 5.245 2.269 -12.845 1.00 80.00 77 GLY A C 1
ATOM 619 O O . GLY A 1 77 ? 5.119 2.303 -11.629 1.00 80.00 77 GLY A O 1
ATOM 620 N N . THR A 1 78 ? 6.410 1.983 -13.434 1.00 86.31 78 THR A N 1
ATOM 621 C CA . THR A 1 78 ? 7.663 1.792 -12.694 1.00 86.31 78 THR A CA 1
ATOM 622 C C . THR A 1 78 ? 8.799 2.583 -13.334 1.00 86.31 78 THR A C 1
ATOM 624 O O . THR A 1 78 ? 8.752 2.935 -14.514 1.00 86.31 78 THR A O 1
ATOM 627 N N . ASP A 1 79 ? 9.869 2.792 -12.581 1.00 89.19 79 ASP A N 1
ATOM 628 C CA . ASP A 1 79 ? 11.117 3.408 -13.031 1.00 89.19 79 ASP A CA 1
ATOM 629 C C . ASP A 1 79 ? 12.113 2.377 -13.607 1.00 89.19 79 ASP A C 1
ATOM 631 O O . ASP A 1 79 ? 13.309 2.638 -13.715 1.00 89.19 79 ASP A O 1
ATOM 635 N N . LYS A 1 80 ? 11.638 1.178 -13.973 1.00 91.56 80 LYS A N 1
ATOM 636 C CA . LYS A 1 80 ? 12.485 0.063 -14.411 1.00 91.56 80 LYS A CA 1
ATOM 637 C C . LYS A 1 80 ? 12.615 0.007 -15.929 1.00 91.56 80 LYS A C 1
ATOM 639 O O . LYS A 1 80 ? 11.630 -0.139 -16.658 1.00 91.56 80 LYS A O 1
ATOM 644 N N . PHE A 1 81 ? 13.856 0.034 -16.405 1.00 92.81 81 PHE A N 1
ATOM 645 C CA . PHE A 1 81 ? 14.221 0.015 -17.821 1.00 92.81 81 PHE A CA 1
ATOM 646 C C . PHE A 1 81 ? 14.956 -1.264 -18.196 1.00 92.81 81 PHE A C 1
ATOM 648 O O . PHE A 1 81 ? 15.744 -1.805 -17.425 1.00 92.81 81 PHE A O 1
ATOM 655 N N . VAL A 1 82 ? 14.759 -1.743 -19.419 1.00 92.50 82 VAL A N 1
ATOM 656 C CA . VAL A 1 82 ? 15.457 -2.935 -19.910 1.00 92.50 82 VAL A CA 1
ATOM 657 C C . VAL A 1 82 ? 16.942 -2.658 -20.128 1.00 92.50 82 VAL A C 1
ATOM 659 O O . VAL A 1 82 ? 17.320 -1.944 -21.057 1.00 92.50 82 VAL A O 1
ATOM 662 N N . VAL A 1 83 ? 17.808 -3.340 -19.372 1.00 93.25 83 VAL A N 1
ATOM 663 C CA . VAL A 1 83 ? 19.274 -3.166 -19.446 1.00 93.25 83 VAL A CA 1
ATOM 664 C C . VAL A 1 83 ? 19.822 -3.454 -20.841 1.00 93.25 83 VAL A C 1
ATOM 666 O O . VAL A 1 83 ? 20.780 -2.825 -21.277 1.00 93.25 83 VAL A O 1
ATOM 669 N N . LEU A 1 84 ? 19.231 -4.406 -21.572 1.00 90.69 84 LEU A N 1
ATOM 670 C CA . LEU A 1 84 ? 19.644 -4.694 -22.951 1.00 90.69 84 LEU A CA 1
ATOM 671 C C . LEU A 1 84 ? 19.430 -3.501 -23.882 1.00 90.69 84 LEU A C 1
ATOM 673 O O . LEU A 1 84 ? 20.264 -3.258 -24.752 1.00 90.69 84 LEU A O 1
ATOM 677 N N . ASP A 1 85 ? 18.321 -2.795 -23.718 1.00 91.00 85 ASP A N 1
ATOM 678 C CA . ASP A 1 85 ? 17.959 -1.693 -24.598 1.00 91.00 85 ASP A CA 1
ATOM 679 C C . ASP A 1 85 ? 18.807 -0.464 -24.246 1.00 91.00 85 ASP A C 1
ATOM 681 O O . ASP A 1 85 ? 19.390 0.150 -25.137 1.00 91.00 85 ASP A O 1
ATOM 685 N N . VAL A 1 86 ? 19.020 -0.217 -22.947 1.00 92.25 86 VAL A N 1
ATOM 686 C CA . VAL A 1 86 ? 19.983 0.779 -22.449 1.00 92.25 86 VAL A CA 1
ATOM 687 C C . VAL A 1 86 ? 21.395 0.490 -22.977 1.00 92.25 86 VAL A C 1
ATOM 689 O O . VAL A 1 86 ? 22.056 1.383 -23.504 1.00 92.25 86 VAL A O 1
ATOM 692 N N . ALA A 1 87 ? 21.864 -0.760 -22.908 1.00 91.81 87 ALA A N 1
ATOM 693 C CA . ALA A 1 87 ? 23.182 -1.143 -23.420 1.00 91.81 87 ALA A CA 1
ATOM 694 C C . ALA A 1 87 ? 23.323 -0.862 -24.918 1.00 91.81 87 ALA A C 1
ATOM 696 O O . ALA A 1 87 ? 24.350 -0.336 -25.345 1.00 91.81 87 ALA A O 1
ATOM 697 N N . LYS A 1 88 ? 22.286 -1.153 -25.709 1.00 89.94 88 LYS A N 1
ATOM 698 C CA . LYS A 1 88 ? 22.270 -0.834 -27.140 1.00 89.94 88 LYS A CA 1
ATOM 699 C C . LYS A 1 88 ? 22.306 0.673 -27.389 1.00 89.94 88 LYS A C 1
ATOM 701 O O . LYS A 1 88 ? 23.122 1.106 -28.196 1.00 89.94 88 LYS A O 1
ATOM 706 N N . ALA A 1 89 ? 21.491 1.456 -26.680 1.00 90.69 89 ALA A N 1
ATOM 707 C CA . ALA A 1 89 ? 21.467 2.914 -26.813 1.00 90.69 89 ALA A CA 1
ATOM 708 C C . ALA A 1 89 ? 22.831 3.547 -26.466 1.00 90.69 89 ALA A C 1
ATOM 710 O O . ALA A 1 89 ? 23.330 4.447 -27.146 1.00 90.69 89 ALA A O 1
ATOM 711 N N . LEU A 1 90 ? 23.508 3.017 -25.444 1.00 90.06 90 LEU A N 1
ATOM 712 C CA . LEU A 1 90 ? 24.832 3.484 -25.030 1.00 90.06 90 LEU A CA 1
ATOM 713 C C . LEU A 1 90 ? 25.988 2.942 -25.887 1.00 90.06 90 LEU A C 1
ATOM 715 O O . LEU A 1 90 ? 27.108 3.432 -25.750 1.00 90.06 90 LEU A O 1
ATOM 719 N N . GLY A 1 91 ? 25.740 1.975 -26.777 1.00 88.25 91 GLY A N 1
ATOM 720 C CA . GLY A 1 91 ? 26.780 1.312 -27.570 1.00 88.25 91 GLY A CA 1
ATOM 721 C C . GLY A 1 91 ? 27.653 0.343 -26.761 1.00 88.25 91 GLY A C 1
ATOM 722 O O . GLY A 1 91 ? 28.780 0.045 -27.153 1.00 88.25 91 GLY A O 1
ATOM 723 N N . ALA A 1 92 ? 27.160 -0.145 -25.621 1.00 87.69 92 ALA A N 1
ATOM 724 C CA . ALA A 1 92 ? 27.850 -1.131 -24.802 1.00 87.69 92 ALA A CA 1
ATOM 725 C C . ALA A 1 92 ? 27.763 -2.532 -25.430 1.00 87.69 92 ALA A C 1
ATOM 727 O O . ALA A 1 92 ? 26.720 -2.961 -25.923 1.00 87.69 92 ALA A O 1
ATOM 728 N N . SER A 1 93 ? 28.862 -3.287 -25.364 1.00 83.06 93 S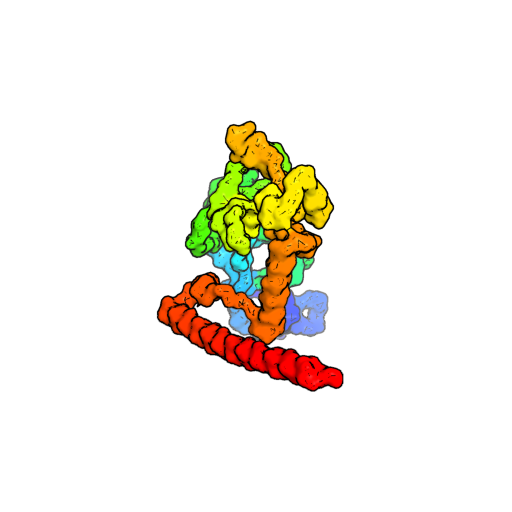ER A N 1
ATOM 729 C CA . SER A 1 93 ? 28.953 -4.633 -25.945 1.00 83.06 93 SER A CA 1
ATOM 730 C C . SER A 1 93 ? 28.127 -5.684 -25.198 1.00 83.06 93 SER A C 1
ATOM 732 O O . SER A 1 93 ? 27.805 -6.734 -25.756 1.00 83.06 93 SER A O 1
ATOM 734 N N . SER A 1 94 ? 27.787 -5.431 -23.932 1.00 86.69 94 SER A N 1
ATOM 735 C CA . SER A 1 94 ? 27.100 -6.395 -23.078 1.00 86.69 94 SER A CA 1
ATOM 736 C C . SER A 1 94 ? 26.228 -5.718 -22.023 1.00 86.69 94 SER A C 1
ATOM 738 O O . SER A 1 94 ? 26.520 -4.613 -21.572 1.00 86.69 94 SER A O 1
ATOM 740 N N . THR A 1 95 ? 25.195 -6.425 -21.557 1.00 89.44 95 THR A N 1
ATOM 741 C CA . THR A 1 95 ? 24.379 -5.979 -20.415 1.00 89.44 95 THR A CA 1
ATOM 742 C C . THR A 1 95 ? 25.169 -5.957 -19.110 1.00 89.44 95 THR A C 1
ATOM 744 O O . THR A 1 95 ? 24.880 -5.153 -18.233 1.00 89.44 95 THR A O 1
ATOM 747 N N . THR A 1 96 ? 26.195 -6.803 -18.985 1.00 89.81 96 THR A N 1
ATOM 748 C CA . THR A 1 96 ? 27.071 -6.856 -17.806 1.00 89.81 96 THR A CA 1
ATOM 749 C C . THR A 1 96 ? 27.922 -5.604 -17.640 1.00 89.81 96 THR A C 1
ATOM 751 O O . THR A 1 96 ? 28.266 -5.267 -16.516 1.00 89.81 96 THR A O 1
ATOM 754 N N . THR A 1 97 ? 28.227 -4.886 -18.726 1.00 89.75 97 THR A N 1
ATOM 755 C CA . THR A 1 97 ? 28.951 -3.606 -18.665 1.00 89.75 97 THR A CA 1
ATOM 756 C C . THR A 1 97 ? 28.186 -2.548 -17.867 1.00 89.75 97 THR A C 1
ATOM 758 O O . THR A 1 97 ? 28.813 -1.646 -17.319 1.00 89.75 97 THR A O 1
ATOM 761 N N . ILE A 1 98 ? 26.857 -2.669 -17.803 1.00 90.75 98 ILE A N 1
ATOM 762 C CA . ILE A 1 98 ? 25.972 -1.774 -17.052 1.00 90.75 98 ILE A CA 1
ATOM 763 C C . ILE A 1 98 ? 25.582 -2.403 -15.715 1.00 90.75 98 ILE A C 1
ATOM 765 O O . ILE A 1 98 ? 25.756 -1.777 -14.684 1.00 90.75 98 ILE A O 1
ATOM 769 N N . ALA A 1 99 ? 25.112 -3.653 -15.716 1.00 91.38 99 ALA A N 1
ATOM 770 C CA . ALA A 1 99 ? 24.550 -4.269 -14.513 1.00 91.38 99 ALA A CA 1
ATOM 771 C C . ALA A 1 99 ? 25.589 -4.661 -13.447 1.00 91.38 99 ALA A C 1
ATOM 773 O O . ALA A 1 99 ? 25.275 -4.622 -12.274 1.00 91.38 99 ALA A O 1
ATOM 774 N N . LYS A 1 100 ? 26.811 -5.060 -13.830 1.00 91.50 100 LYS A N 1
ATOM 775 C CA . LYS A 1 100 ? 27.841 -5.517 -12.878 1.00 91.50 100 LYS A CA 1
ATOM 776 C C . LYS A 1 100 ? 28.437 -4.410 -11.987 1.00 91.50 100 LYS A C 1
ATOM 778 O O . LYS A 1 100 ? 28.754 -4.715 -10.845 1.00 91.50 100 LYS A O 1
ATOM 783 N N . PRO A 1 101 ? 28.718 -3.194 -12.497 1.00 91.12 101 PRO A N 1
ATOM 784 C CA . PRO A 1 101 ? 29.264 -2.128 -11.655 1.00 91.12 101 PRO A CA 1
ATOM 785 C C . PRO A 1 101 ? 28.229 -1.446 -10.751 1.00 91.12 101 PRO A C 1
ATOM 787 O O . PRO A 1 101 ? 28.634 -0.810 -9.789 1.00 91.12 101 PRO A O 1
ATOM 790 N N . VAL A 1 102 ? 26.942 -1.536 -11.086 1.00 91.25 102 VAL A N 1
ATOM 791 C CA . VAL A 1 102 ? 25.828 -0.933 -10.335 1.00 91.25 102 VAL A CA 1
ATOM 792 C C . VAL A 1 102 ? 25.452 -1.844 -9.168 1.00 91.25 102 VAL A C 1
ATOM 794 O O . VAL A 1 102 ? 25.595 -3.062 -9.278 1.00 91.25 102 VAL A O 1
ATOM 797 N N . ASN A 1 103 ? 24.975 -1.272 -8.062 1.00 90.25 103 ASN A N 1
ATOM 798 C CA . ASN A 1 103 ? 24.528 -2.048 -6.910 1.00 90.25 103 ASN A CA 1
ATOM 799 C C . ASN A 1 103 ? 23.370 -2.994 -7.290 1.00 90.25 103 ASN A C 1
ATOM 801 O O . ASN A 1 103 ? 22.421 -2.593 -7.971 1.00 90.25 103 ASN A O 1
ATOM 805 N N . ASP A 1 104 ? 23.427 -4.241 -6.814 1.00 89.94 104 ASP A N 1
ATOM 806 C CA . ASP A 1 104 ? 22.412 -5.267 -7.079 1.00 89.94 104 ASP A CA 1
ATOM 807 C C . ASP A 1 104 ? 21.000 -4.820 -6.655 1.00 89.94 104 ASP A C 1
ATOM 809 O O . ASP A 1 104 ? 20.025 -5.221 -7.286 1.00 89.94 104 ASP A O 1
ATOM 813 N N . ASN A 1 105 ? 20.873 -3.924 -5.666 1.00 90.25 105 ASN A N 1
ATOM 814 C CA . ASN A 1 105 ? 19.588 -3.359 -5.232 1.00 90.25 105 ASN A CA 1
ATOM 815 C C . ASN A 1 105 ? 18.834 -2.613 -6.350 1.00 90.25 105 ASN A C 1
ATOM 817 O O . ASN A 1 105 ? 17.604 -2.572 -6.350 1.00 90.25 105 ASN A O 1
ATOM 821 N N . TYR A 1 106 ? 19.553 -2.043 -7.320 1.00 91.81 106 TYR A N 1
ATOM 822 C CA . TYR A 1 106 ? 18.967 -1.309 -8.446 1.00 91.81 106 TYR A CA 1
ATOM 823 C C . TYR A 1 106 ? 18.754 -2.183 -9.689 1.00 91.81 106 TYR A C 1
ATOM 825 O O . TYR A 1 106 ? 18.195 -1.728 -10.695 1.00 91.81 106 TYR A O 1
ATOM 833 N N . ILE A 1 107 ? 19.192 -3.443 -9.640 1.00 93.75 107 ILE A N 1
ATOM 834 C CA . ILE A 1 107 ? 19.070 -4.404 -10.729 1.00 93.75 107 ILE A CA 1
ATOM 835 C C . ILE A 1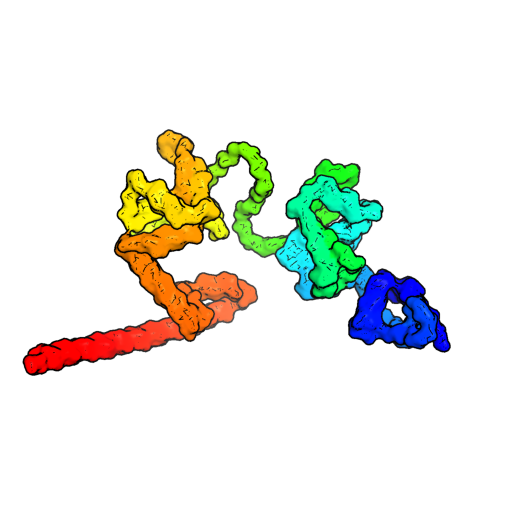 107 ? 17.999 -5.428 -10.373 1.00 93.75 107 ILE A C 1
ATOM 837 O O . ILE A 1 107 ? 18.079 -6.144 -9.384 1.00 93.75 107 ILE A O 1
ATOM 841 N N . SER A 1 108 ? 16.997 -5.565 -11.236 1.00 92.38 108 SER A N 1
ATOM 842 C CA . SER A 1 108 ? 15.992 -6.623 -11.100 1.00 92.38 108 SER A CA 1
ATOM 843 C C . SER A 1 108 ? 16.032 -7.566 -12.290 1.00 92.38 108 SER A C 1
ATOM 845 O O . SER A 1 108 ? 16.393 -7.192 -13.406 1.00 92.38 108 SER A O 1
ATOM 847 N N . LYS A 1 109 ? 15.692 -8.831 -12.056 1.00 91.38 109 LYS A N 1
ATOM 848 C CA . LYS A 1 109 ? 15.699 -9.861 -13.090 1.00 91.38 109 LYS A CA 1
ATOM 849 C C . LYS A 1 109 ? 14.289 -10.385 -13.293 1.00 91.38 109 LYS A C 1
ATOM 851 O O . LYS A 1 109 ? 13.752 -11.041 -12.412 1.00 91.38 109 LYS A O 1
ATOM 856 N N . LEU A 1 110 ? 13.742 -10.153 -14.480 1.00 89.69 110 LEU A N 1
ATOM 857 C CA . LEU A 1 110 ? 12.535 -10.828 -14.934 1.00 89.69 110 LEU A CA 1
ATOM 858 C C . LEU A 1 110 ? 12.873 -12.268 -15.306 1.00 89.69 110 LEU A C 1
ATOM 860 O O . LEU A 1 110 ? 13.807 -12.520 -16.079 1.00 89.69 110 LEU A O 1
ATOM 864 N N . SER A 1 111 ? 12.091 -13.202 -14.783 1.00 87.94 111 SER A N 1
ATOM 865 C CA . SER A 1 111 ? 12.113 -14.611 -15.155 1.00 87.94 111 SER A CA 1
ATOM 866 C C . SER A 1 111 ? 11.733 -14.822 -16.629 1.00 87.94 111 SER A C 1
ATOM 868 O O . SER A 1 111 ? 11.246 -13.932 -17.336 1.00 87.94 111 SER A O 1
ATOM 870 N N . ALA A 1 112 ? 11.973 -16.032 -17.134 1.00 83.00 112 ALA A N 1
ATOM 871 C CA . ALA A 1 112 ? 11.612 -16.369 -18.509 1.00 83.00 112 ALA A CA 1
ATOM 872 C C . ALA A 1 112 ? 10.088 -16.354 -18.741 1.00 83.00 112 ALA A C 1
ATOM 874 O O . ALA A 1 112 ? 9.664 -16.160 -19.876 1.00 83.00 112 ALA A O 1
ATOM 875 N N . ASP A 1 113 ? 9.277 -16.537 -17.698 1.00 82.00 113 ASP A N 1
ATOM 876 C CA . ASP A 1 113 ? 7.816 -16.519 -17.802 1.00 82.00 113 ASP A CA 1
ATOM 877 C C . ASP A 1 113 ? 7.278 -15.087 -17.738 1.00 82.00 113 ASP A C 1
ATOM 879 O O . ASP A 1 113 ? 6.554 -14.673 -18.638 1.00 82.00 113 ASP A O 1
ATOM 883 N N . GLU A 1 114 ? 7.772 -14.266 -16.808 1.00 85.75 114 GLU A N 1
ATOM 884 C CA . GLU A 1 114 ? 7.392 -12.845 -16.732 1.00 85.75 114 GLU A CA 1
ATOM 885 C C . GLU A 1 114 ? 7.749 -12.078 -18.014 1.00 85.75 114 GLU A C 1
ATOM 887 O O . GLU A 1 114 ? 6.990 -11.235 -18.489 1.00 85.75 114 GLU A O 1
ATOM 892 N N . THR A 1 115 ? 8.890 -12.387 -18.636 1.00 83.69 115 THR A N 1
ATOM 893 C CA . THR A 1 115 ? 9.258 -11.764 -19.920 1.00 83.69 115 THR A CA 1
ATOM 894 C C . THR A 1 115 ? 8.321 -12.172 -21.060 1.00 83.69 115 THR A C 1
ATOM 896 O O . THR A 1 115 ? 8.046 -11.352 -21.938 1.00 83.69 115 THR A O 1
ATOM 899 N N . ARG A 1 116 ? 7.783 -13.401 -21.047 1.00 80.19 116 ARG A N 1
ATOM 900 C CA . ARG A 1 116 ? 6.766 -13.854 -22.013 1.00 80.19 116 ARG A CA 1
ATOM 901 C C . ARG A 1 116 ? 5.431 -13.155 -21.790 1.00 80.19 116 ARG A C 1
ATOM 903 O O . ARG A 1 116 ? 4.819 -12.747 -22.776 1.00 80.19 116 ARG A O 1
ATOM 910 N N . ASP A 1 117 ? 5.033 -12.964 -20.535 1.00 83.44 117 ASP A N 1
ATOM 911 C CA . ASP A 1 117 ? 3.793 -12.274 -20.155 1.00 83.44 117 ASP A CA 1
ATOM 912 C C . ASP A 1 117 ? 3.804 -10.784 -20.505 1.00 83.44 117 ASP A C 1
ATOM 914 O O . ASP A 1 117 ? 2.754 -10.195 -20.765 1.00 83.44 117 ASP A O 1
ATOM 918 N N . LEU A 1 118 ? 4.993 -10.176 -20.524 1.00 84.81 118 LEU A N 1
ATOM 919 C CA . LEU A 1 118 ? 5.227 -8.813 -21.008 1.00 84.81 118 LEU A CA 1
ATOM 920 C C . LEU A 1 118 ? 5.471 -8.751 -22.520 1.00 84.81 118 LEU A C 1
ATOM 922 O O . LEU A 1 118 ? 5.704 -7.674 -23.069 1.00 84.81 118 LEU A O 1
ATOM 926 N N . ASN A 1 119 ? 5.438 -9.901 -23.201 1.00 79.94 119 ASN A N 1
ATOM 927 C CA . ASN A 1 119 ? 5.687 -10.037 -24.633 1.00 79.94 119 ASN A CA 1
ATOM 928 C C . ASN A 1 119 ? 7.088 -9.528 -25.051 1.00 79.94 119 ASN A C 1
ATOM 930 O O . ASN A 1 119 ? 7.300 -9.121 -26.189 1.00 79.94 119 ASN A O 1
ATOM 934 N N . MET A 1 120 ? 8.056 -9.556 -24.128 1.00 79.31 120 MET A N 1
ATOM 935 C CA . MET A 1 120 ? 9.428 -9.066 -24.284 1.00 79.31 120 MET A CA 1
ATOM 936 C C . MET A 1 120 ? 10.382 -10.237 -24.522 1.00 79.31 120 MET A C 1
ATOM 938 O O . MET A 1 120 ? 10.958 -10.806 -23.600 1.00 79.31 120 MET A O 1
ATOM 942 N N . TYR A 1 121 ? 10.566 -10.633 -25.780 1.00 70.00 121 TYR A N 1
ATOM 943 C CA . TYR A 1 121 ? 11.260 -11.893 -26.067 1.00 70.00 121 TYR A CA 1
ATOM 944 C C . TYR A 1 121 ? 12.788 -11.812 -25.912 1.00 70.00 121 TYR A C 1
ATOM 946 O O . TYR A 1 121 ? 13.480 -11.154 -26.697 1.00 70.00 121 TYR A O 1
ATOM 954 N N . ARG A 1 122 ? 13.334 -12.579 -24.959 1.00 63.19 122 ARG A N 1
ATOM 955 C CA . ARG A 1 122 ? 14.752 -12.975 -24.895 1.00 63.19 122 ARG A CA 1
ATOM 956 C C . ARG A 1 122 ? 14.889 -14.378 -24.274 1.00 63.19 122 ARG A C 1
ATOM 958 O O . ARG A 1 122 ? 13.943 -14.904 -23.711 1.00 63.19 122 ARG A O 1
ATOM 965 N N . ASN A 1 123 ? 16.067 -14.982 -24.459 1.00 56.75 123 ASN A N 1
ATOM 966 C CA . ASN A 1 123 ? 16.502 -16.329 -24.053 1.00 56.75 123 ASN A CA 1
ATOM 967 C C . ASN A 1 123 ? 15.972 -16.852 -22.701 1.00 56.75 123 ASN A C 1
ATOM 969 O O . ASN A 1 123 ? 15.656 -16.086 -21.801 1.00 56.75 123 ASN A O 1
ATOM 973 N N . GLN A 1 124 ? 16.072 -18.175 -22.518 1.00 61.25 124 GLN A N 1
ATOM 974 C CA . GLN A 1 124 ? 15.767 -18.954 -21.299 1.00 61.25 124 GLN A CA 1
ATOM 975 C C . GLN A 1 124 ? 16.260 -18.388 -19.947 1.00 61.25 124 GLN A C 1
ATOM 977 O O . GLN A 1 124 ? 15.841 -18.862 -18.900 1.00 61.25 124 GLN A O 1
ATOM 982 N N . PHE A 1 125 ? 17.157 -17.402 -19.952 1.00 68.06 125 PHE A N 1
ATOM 983 C CA . PHE A 1 125 ? 17.773 -16.816 -18.763 1.00 68.06 125 PHE A CA 1
ATOM 984 C C . PHE A 1 125 ? 17.054 -15.566 -18.229 1.00 68.06 125 PHE A C 1
ATOM 986 O O . PHE A 1 125 ? 17.489 -15.037 -17.205 1.00 68.06 125 PHE A O 1
ATOM 993 N N . GLY A 1 126 ? 15.990 -15.096 -18.893 1.00 82.06 126 GLY A N 1
ATOM 994 C CA . GLY A 1 126 ? 15.231 -13.912 -18.482 1.00 82.06 126 GLY A CA 1
ATOM 995 C C . GLY A 1 126 ? 15.819 -12.587 -18.984 1.00 82.06 126 GLY A C 1
ATOM 996 O O . GLY A 1 126 ? 16.645 -12.555 -19.907 1.00 82.06 126 GLY A O 1
ATOM 997 N N . MET A 1 127 ? 15.390 -11.476 -18.384 1.00 88.06 127 MET A N 1
ATOM 998 C CA . MET A 1 127 ? 15.839 -10.123 -18.738 1.00 88.06 127 MET A CA 1
ATOM 999 C C . MET A 1 127 ? 16.216 -9.314 -17.502 1.00 88.06 127 MET A C 1
ATOM 1001 O O . MET A 1 127 ? 15.525 -9.354 -16.495 1.00 88.06 127 MET A O 1
ATOM 1005 N N . LEU A 1 128 ? 17.316 -8.567 -17.602 1.00 92.56 128 LEU A N 1
ATOM 1006 C CA . LEU A 1 128 ? 17.721 -7.622 -16.568 1.00 92.56 128 LEU A CA 1
ATOM 1007 C C . LEU A 1 128 ? 17.046 -6.274 -16.799 1.00 92.56 128 LEU A C 1
ATOM 1009 O O . LEU A 1 128 ? 16.985 -5.782 -17.934 1.00 92.56 128 LEU A O 1
ATOM 1013 N N . LEU A 1 129 ? 16.600 -5.693 -15.700 1.00 94.00 129 LEU A N 1
ATOM 1014 C CA . LEU A 1 129 ? 16.050 -4.362 -15.574 1.00 94.00 129 LEU A CA 1
ATOM 1015 C C . LEU A 1 129 ? 16.953 -3.539 -14.657 1.00 94.00 129 LEU A C 1
ATOM 1017 O O . LEU A 1 129 ? 17.545 -4.085 -13.728 1.00 94.00 129 LEU A O 1
ATOM 1021 N N . ILE A 1 130 ? 17.034 -2.244 -14.916 1.00 94.12 130 ILE A N 1
ATOM 1022 C CA . ILE A 1 130 ? 17.745 -1.268 -14.092 1.00 94.12 130 ILE A CA 1
ATOM 1023 C C . ILE A 1 130 ? 16.782 -0.142 -13.733 1.00 94.12 130 ILE A C 1
ATOM 1025 O O . ILE A 1 130 ? 16.018 0.293 -14.597 1.00 94.12 130 ILE A O 1
ATOM 1029 N N . SER A 1 131 ? 16.779 0.275 -12.469 1.00 93.19 131 SER A N 1
ATOM 1030 C CA . SER A 1 131 ? 16.006 1.431 -12.005 1.00 93.19 131 SER A CA 1
ATOM 1031 C C . SER A 1 131 ? 16.596 2.746 -12.525 1.00 93.19 131 SER A C 1
ATOM 1033 O O . SER A 1 131 ? 17.732 2.784 -13.015 1.00 93.19 131 SER A O 1
ATOM 1035 N N . TYR A 1 132 ? 15.846 3.841 -12.405 1.00 90.75 132 TYR A N 1
ATOM 1036 C CA . TYR A 1 132 ? 16.361 5.167 -12.751 1.00 90.75 132 TYR A CA 1
ATOM 1037 C C . TYR A 1 132 ? 17.571 5.531 -11.875 1.00 90.75 132 TYR A C 1
ATOM 1039 O O . TYR A 1 132 ? 18.606 5.972 -12.383 1.00 90.75 132 TYR A O 1
ATOM 1047 N N . ASP A 1 133 ? 17.486 5.245 -10.574 1.00 89.62 133 ASP A N 1
ATOM 1048 C CA . ASP A 1 133 ? 18.583 5.474 -9.627 1.00 89.62 133 ASP A CA 1
ATOM 1049 C C . ASP A 1 133 ? 19.813 4.610 -9.931 1.00 89.62 133 ASP A C 1
ATOM 1051 O O . ASP A 1 133 ? 20.941 5.097 -9.858 1.00 89.62 133 ASP A O 1
ATOM 1055 N N . GLY A 1 134 ? 19.622 3.374 -10.404 1.00 90.81 134 GLY A N 1
ATOM 1056 C CA . GLY A 1 134 ? 20.726 2.539 -10.877 1.00 90.81 134 GLY A CA 1
ATOM 1057 C C . GLY A 1 134 ? 21.439 3.130 -12.094 1.00 90.81 134 GLY A C 1
ATOM 1058 O O . GLY A 1 134 ? 22.663 3.050 -12.208 1.00 90.81 134 GLY A O 1
ATOM 1059 N N . LEU A 1 135 ? 20.704 3.770 -13.010 1.00 90.94 135 LEU A N 1
ATOM 1060 C CA . LEU A 1 135 ? 21.314 4.491 -14.132 1.00 90.94 135 LEU A CA 1
ATOM 1061 C C . LEU A 1 135 ? 22.060 5.744 -13.663 1.00 90.94 135 LEU A C 1
ATOM 1063 O O . LEU A 1 135 ? 23.132 6.035 -14.194 1.00 90.94 135 LEU A O 1
ATOM 1067 N N . LYS A 1 136 ? 21.541 6.454 -12.655 1.00 91.06 136 LYS A N 1
ATOM 1068 C CA . LYS A 1 136 ? 22.214 7.595 -12.016 1.00 91.06 136 LYS A CA 1
ATOM 1069 C C . LYS A 1 136 ? 23.517 7.172 -11.335 1.00 91.06 136 LYS A C 1
ATOM 1071 O O . LYS A 1 136 ? 24.535 7.837 -11.517 1.00 91.06 136 LYS A O 1
ATOM 1076 N N . GLU A 1 137 ? 23.525 6.040 -10.633 1.00 92.12 137 GLU A N 1
ATOM 1077 C CA . GLU A 1 137 ? 24.751 5.433 -10.103 1.00 92.12 137 GLU A CA 1
ATOM 1078 C C . GLU A 1 137 ? 25.722 5.099 -11.247 1.00 92.12 137 GLU A C 1
ATOM 1080 O O . GLU A 1 137 ? 26.902 5.458 -11.208 1.00 92.12 137 GLU A O 1
ATOM 1085 N N . TYR A 1 138 ? 25.214 4.505 -12.331 1.00 91.75 138 TYR A N 1
ATOM 1086 C CA . TYR A 1 138 ? 26.028 4.155 -13.491 1.00 91.75 138 TYR A CA 1
ATOM 1087 C C . TYR A 1 138 ? 26.676 5.365 -14.183 1.00 91.75 138 TYR A C 1
ATOM 1089 O O . TYR A 1 138 ? 27.781 5.231 -14.715 1.00 91.75 138 TYR A O 1
ATOM 1097 N N . VAL A 1 139 ? 26.054 6.553 -14.161 1.00 91.88 139 VAL A N 1
ATOM 1098 C CA . VAL A 1 139 ? 26.668 7.799 -14.670 1.00 91.88 139 VAL A CA 1
ATOM 1099 C C . VAL A 1 139 ? 27.998 8.078 -13.967 1.00 91.88 139 VAL A C 1
ATOM 1101 O O . VAL A 1 139 ? 28.959 8.461 -14.634 1.00 91.88 139 VAL A O 1
ATOM 1104 N N . ASN A 1 140 ? 28.074 7.845 -12.654 1.00 89.62 140 ASN A N 1
ATOM 1105 C CA . ASN A 1 140 ? 29.273 8.110 -11.855 1.00 89.62 140 ASN A CA 1
ATOM 1106 C C . ASN A 1 140 ? 30.393 7.087 -12.105 1.00 89.62 140 ASN A C 1
ATOM 1108 O O . ASN A 1 140 ? 31.563 7.384 -11.872 1.00 89.62 140 ASN A O 1
ATOM 1112 N N . ILE A 1 141 ? 30.045 5.893 -12.591 1.00 89.56 141 ILE A N 1
ATOM 1113 C CA . ILE A 1 141 ? 30.993 4.790 -12.811 1.00 89.56 141 ILE A CA 1
ATOM 1114 C C . ILE A 1 141 ? 31.439 4.706 -14.279 1.00 89.56 141 ILE A C 1
ATOM 1116 O O . ILE A 1 141 ? 32.552 4.273 -14.593 1.00 89.56 141 ILE A O 1
ATOM 1120 N N . SER A 1 142 ? 30.568 5.094 -15.209 1.00 88.31 142 SER A N 1
ATOM 1121 C CA . SER A 1 142 ? 30.799 4.944 -16.641 1.00 88.31 142 SER A CA 1
ATOM 1122 C C . SER A 1 142 ? 31.900 5.869 -17.156 1.00 88.31 142 SER A C 1
ATOM 1124 O O . SER A 1 142 ? 31.909 7.073 -16.913 1.00 88.31 142 SER A O 1
ATOM 1126 N N . LYS A 1 143 ? 32.775 5.322 -18.008 1.00 84.19 143 LYS A N 1
ATOM 1127 C CA . LYS A 1 143 ? 33.781 6.105 -18.748 1.00 84.19 143 LYS A CA 1
ATOM 1128 C C . LYS A 1 143 ? 33.160 7.123 -19.716 1.00 84.19 143 LYS A C 1
ATOM 1130 O O . LYS A 1 143 ? 33.828 8.077 -20.089 1.00 84.19 143 LYS A O 1
ATOM 1135 N N . ASN A 1 144 ? 31.898 6.923 -20.108 1.00 86.62 144 ASN A N 1
ATOM 1136 C CA . ASN A 1 144 ? 31.150 7.791 -21.024 1.00 86.62 144 ASN A CA 1
ATOM 1137 C C . ASN A 1 144 ? 30.001 8.509 -20.297 1.00 86.62 144 ASN A C 1
ATOM 1139 O O . ASN A 1 144 ? 28.878 8.554 -20.806 1.00 86.62 144 ASN A O 1
ATOM 1143 N N . SER A 1 145 ? 30.268 9.045 -19.104 1.00 87.50 145 SER A N 1
ATOM 1144 C CA . SER A 1 145 ? 29.266 9.654 -18.216 1.00 87.50 145 SER A CA 1
ATOM 1145 C C . SER A 1 145 ? 28.373 10.688 -18.911 1.00 87.50 145 SER A C 1
ATOM 1147 O O . SER A 1 145 ? 27.165 10.663 -18.707 1.00 87.50 145 SER A O 1
ATOM 1149 N N . SER A 1 146 ? 28.911 11.520 -19.813 1.00 87.56 146 SER A N 1
ATOM 1150 C CA . SER A 1 146 ? 28.123 12.501 -20.579 1.00 87.56 146 SER A CA 1
ATOM 1151 C C . SER A 1 146 ? 27.019 11.852 -21.412 1.00 87.56 146 SER A C 1
ATOM 1153 O O . SER A 1 146 ? 25.887 12.317 -21.404 1.00 87.56 146 SER A O 1
ATOM 1155 N N . ARG A 1 147 ? 27.330 10.748 -22.097 1.00 89.50 147 ARG A N 1
ATOM 1156 C CA . ARG A 1 147 ? 26.382 10.040 -22.966 1.00 89.50 147 ARG A CA 1
ATOM 1157 C C . ARG A 1 147 ? 25.343 9.270 -22.147 1.00 89.50 147 ARG A C 1
ATOM 1159 O O . ARG A 1 147 ? 24.186 9.199 -22.545 1.00 89.50 147 ARG A O 1
ATOM 1166 N N . VAL A 1 148 ? 25.746 8.725 -20.995 1.00 87.94 148 VAL A N 1
ATOM 1167 C CA . VAL A 1 148 ? 24.810 8.110 -20.037 1.00 87.94 148 VAL A CA 1
ATOM 1168 C C . VAL A 1 148 ? 23.873 9.163 -19.454 1.00 87.94 148 VAL A C 1
ATOM 1170 O O . VAL A 1 148 ? 22.679 8.914 -19.367 1.00 87.94 148 VAL A O 1
ATOM 1173 N N . LYS A 1 149 ? 24.390 10.351 -19.130 1.00 88.62 149 LYS A N 1
ATOM 1174 C CA . LYS A 1 149 ? 23.597 11.471 -18.623 1.00 88.62 149 LYS A CA 1
ATOM 1175 C C . LYS A 1 149 ? 22.572 11.956 -19.650 1.00 88.62 149 LYS A C 1
ATOM 1177 O O . LYS A 1 149 ? 21.412 12.090 -19.299 1.00 88.62 149 LYS A O 1
ATOM 1182 N N . THR A 1 150 ? 22.960 12.102 -20.922 1.00 89.50 150 THR A N 1
ATOM 1183 C CA . THR A 1 150 ? 22.011 12.411 -22.008 1.00 89.50 150 THR A CA 1
ATOM 1184 C C . THR A 1 150 ? 20.885 11.384 -22.087 1.00 89.50 150 THR A C 1
ATOM 1186 O O . THR A 1 150 ? 19.726 11.762 -22.201 1.00 89.50 150 THR A O 1
ATOM 1189 N N . LEU A 1 151 ? 21.207 10.087 -21.985 1.00 89.00 151 LEU A N 1
ATOM 1190 C CA . LEU A 1 151 ? 20.178 9.048 -21.961 1.00 89.00 151 LEU A CA 1
ATOM 1191 C C . LEU A 1 151 ? 19.271 9.183 -20.731 1.00 89.00 151 LEU A C 1
ATOM 1193 O O . LEU A 1 151 ? 18.060 9.074 -20.859 1.00 89.00 151 LEU A O 1
ATOM 1197 N N . LEU A 1 152 ? 19.856 9.395 -19.552 1.00 89.44 152 LEU A N 1
ATOM 1198 C CA . LEU A 1 152 ? 19.136 9.500 -18.284 1.00 89.44 152 LEU A CA 1
ATOM 1199 C C . LEU A 1 152 ? 18.139 10.667 -18.293 1.00 89.44 152 LEU A C 1
ATOM 1201 O O . LEU A 1 152 ? 16.987 10.475 -17.919 1.00 89.44 152 LEU A O 1
ATOM 1205 N N . ASP A 1 153 ? 18.566 11.832 -18.783 1.00 86.31 153 ASP A N 1
ATOM 1206 C CA . ASP A 1 153 ? 17.743 13.044 -18.862 1.00 86.31 153 ASP A CA 1
ATOM 1207 C C . ASP A 1 153 ? 16.546 12.876 -19.822 1.00 86.31 153 ASP A C 1
ATOM 1209 O O . ASP A 1 153 ? 15.531 13.550 -19.672 1.00 86.31 153 ASP A O 1
ATOM 1213 N N . GLU A 1 154 ? 16.643 11.972 -20.802 1.00 86.88 154 GLU A N 1
ATOM 1214 C CA . GLU A 1 154 ? 15.570 11.650 -21.754 1.00 86.88 154 GLU A CA 1
ATOM 1215 C C . GLU A 1 154 ? 14.672 10.502 -21.278 1.00 86.88 154 GLU A C 1
ATOM 1217 O O . GLU A 1 154 ? 13.492 10.448 -21.625 1.00 86.88 154 GLU A O 1
ATOM 1222 N N . LEU A 1 155 ? 15.201 9.601 -20.445 1.00 84.50 155 LEU A N 1
ATOM 1223 C CA . LEU A 1 155 ? 14.457 8.528 -19.780 1.00 84.50 155 LEU A CA 1
ATOM 1224 C C . LEU A 1 155 ? 13.673 9.045 -18.568 1.00 84.50 155 LEU A C 1
ATOM 1226 O O . LEU A 1 155 ? 13.568 8.341 -17.561 1.00 84.50 155 LEU A O 1
ATOM 1230 N N . VAL A 1 156 ? 13.123 10.263 -18.673 1.00 66.31 156 VAL A N 1
ATOM 1231 C CA . VAL A 1 156 ? 12.318 10.894 -17.626 1.00 66.31 156 VAL A CA 1
ATOM 1232 C C . VAL A 1 156 ? 11.270 9.868 -17.188 1.00 66.31 156 VAL A C 1
ATOM 1234 O O . VAL A 1 156 ? 10.455 9.452 -18.024 1.00 66.31 156 VAL A O 1
ATOM 1237 N N . PRO A 1 157 ? 11.297 9.402 -15.923 1.00 57.72 157 PRO A N 1
ATOM 1238 C CA . PRO A 1 157 ? 10.245 8.531 -15.421 1.00 57.72 157 PRO A CA 1
ATOM 1239 C C . PRO A 1 157 ? 8.912 9.250 -15.650 1.00 57.72 157 PRO A C 1
ATOM 1241 O O . PRO A 1 157 ? 8.910 10.485 -15.689 1.00 57.72 157 PRO A O 1
ATOM 1244 N N . PRO A 1 158 ? 7.790 8.538 -15.871 1.00 47.19 158 PRO A N 1
ATOM 1245 C CA . PRO A 1 158 ? 6.500 9.202 -16.026 1.00 47.19 158 PRO A CA 1
ATOM 1246 C C . PRO A 1 158 ? 6.380 10.248 -14.921 1.00 47.19 158 PRO A C 1
ATOM 1248 O O . PRO A 1 158 ? 6.454 9.885 -13.750 1.00 47.19 158 PRO A O 1
ATOM 1251 N N . LYS A 1 159 ? 6.312 11.535 -15.306 1.00 41.62 159 LYS A N 1
ATOM 1252 C CA . LYS A 1 159 ? 6.081 12.619 -14.356 1.00 41.62 159 LYS A CA 1
ATOM 1253 C C . LYS A 1 159 ? 4.864 12.187 -13.566 1.00 41.62 159 LYS A C 1
ATOM 1255 O O . LYS A 1 159 ? 3.774 12.083 -14.135 1.00 41.62 159 LYS A O 1
ATOM 1260 N N . GLU A 1 160 ? 5.073 11.889 -12.293 1.00 34.59 160 GLU A N 1
ATOM 1261 C CA . GLU A 1 160 ? 3.995 11.891 -11.330 1.00 34.59 160 GLU A CA 1
ATOM 1262 C C . GLU A 1 160 ? 3.243 13.193 -11.581 1.00 34.59 160 GLU A C 1
ATOM 1264 O O . GLU A 1 160 ? 3.833 14.277 -11.631 1.00 34.59 160 GLU A O 1
ATOM 1269 N N . ILE A 1 161 ? 1.950 13.074 -11.872 1.00 31.67 161 ILE A N 1
ATOM 1270 C CA . ILE A 1 161 ? 1.051 14.211 -11.754 1.00 31.67 161 ILE A CA 1
ATOM 1271 C C . ILE A 1 161 ? 1.348 14.789 -10.376 1.00 31.67 161 ILE A C 1
ATOM 1273 O O . ILE A 1 161 ? 1.285 14.050 -9.396 1.00 31.67 161 ILE A O 1
ATOM 1277 N N . GLU A 1 162 ? 1.748 16.059 -10.350 1.00 29.56 162 GLU A N 1
ATOM 1278 C CA . GLU A 1 162 ? 2.165 16.789 -9.161 1.00 29.56 162 GLU A CA 1
ATOM 1279 C C . GLU A 1 162 ? 1.214 16.523 -7.991 1.00 29.56 162 GLU A C 1
ATOM 1281 O O . GLU A 1 162 ? 0.150 17.123 -7.865 1.00 29.56 162 GLU A O 1
ATOM 1286 N N . ILE A 1 163 ? 1.641 15.627 -7.111 1.00 30.55 163 ILE A N 1
ATOM 1287 C CA . ILE A 1 163 ? 1.488 15.792 -5.678 1.00 30.55 163 ILE A CA 1
ATOM 1288 C C . ILE A 1 163 ? 2.928 15.901 -5.183 1.00 30.55 163 ILE A C 1
ATOM 1290 O O . ILE A 1 163 ? 3.579 14.920 -4.841 1.00 30.55 163 ILE A O 1
ATOM 1294 N N . GLN A 1 164 ? 3.450 17.123 -5.288 1.00 28.06 164 GLN A N 1
ATOM 1295 C CA . GLN A 1 164 ? 4.628 17.594 -4.561 1.00 28.06 164 GLN A CA 1
ATOM 1296 C C . GLN A 1 164 ? 4.400 17.254 -3.066 1.00 28.06 164 GLN A C 1
ATOM 1298 O O . GLN A 1 164 ? 3.291 17.440 -2.575 1.00 28.06 164 GLN A O 1
ATOM 1303 N N . GLU A 1 165 ? 5.326 16.693 -2.291 1.00 31.30 165 GLU A N 1
ATOM 1304 C CA . GLU A 1 165 ? 6.764 16.936 -2.256 1.00 31.30 165 GLU A CA 1
ATOM 1305 C C . GLU A 1 165 ? 7.492 15.795 -1.500 1.00 31.30 165 GLU A C 1
ATOM 1307 O O . GLU A 1 165 ? 7.099 15.414 -0.403 1.00 31.30 165 GLU A O 1
ATOM 1312 N N . GLN A 1 166 ? 8.574 15.295 -2.111 1.00 33.50 166 GLN A N 1
ATOM 1313 C CA . GLN A 1 166 ? 9.815 14.765 -1.517 1.00 33.50 166 GLN A CA 1
ATOM 1314 C C . GLN A 1 166 ? 9.761 13.744 -0.362 1.00 33.50 166 GLN A C 1
ATOM 1316 O O . GLN A 1 166 ? 9.785 14.134 0.799 1.00 33.50 166 GLN A O 1
ATOM 1321 N N . ILE A 1 167 ? 10.011 12.463 -0.680 1.00 29.25 167 ILE A N 1
ATOM 1322 C CA . ILE A 1 167 ? 10.979 11.651 0.084 1.00 29.25 167 ILE A CA 1
ATOM 1323 C C . ILE A 1 167 ? 11.876 10.875 -0.886 1.00 29.25 167 ILE A C 1
ATOM 1325 O O . ILE A 1 167 ? 11.499 9.864 -1.468 1.00 29.25 167 ILE A O 1
ATOM 1329 N N . HIS A 1 168 ? 13.097 11.380 -1.027 1.00 29.09 168 HIS A N 1
ATOM 1330 C CA . HIS A 1 168 ? 14.270 10.632 -1.450 1.00 29.09 168 HIS A CA 1
ATOM 1331 C C . HIS A 1 168 ? 15.007 10.220 -0.178 1.00 29.09 168 HIS A C 1
ATOM 1333 O O . HIS A 1 168 ? 15.566 11.096 0.479 1.00 29.09 168 HIS A O 1
ATOM 1339 N N . ILE A 1 169 ? 15.009 8.931 0.179 1.00 28.81 169 ILE A N 1
ATOM 1340 C CA . ILE A 1 169 ? 15.992 8.380 1.122 1.00 28.81 169 ILE A CA 1
ATOM 1341 C C . ILE A 1 169 ? 16.399 6.981 0.658 1.00 28.81 169 ILE A C 1
ATOM 1343 O O . ILE A 1 169 ? 15.673 6.001 0.825 1.00 28.81 169 ILE A O 1
ATOM 1347 N N . ASP A 1 170 ? 17.600 6.923 0.087 1.00 28.23 170 ASP A N 1
ATOM 1348 C CA . ASP A 1 170 ? 18.417 5.723 -0.027 1.00 28.23 170 ASP A CA 1
ATOM 1349 C C . ASP A 1 170 ? 18.568 5.049 1.346 1.00 28.23 170 ASP A C 1
ATOM 1351 O O . ASP A 1 170 ? 18.996 5.666 2.322 1.00 28.23 170 ASP A O 1
ATOM 1355 N N . THR A 1 171 ? 18.274 3.750 1.424 1.00 25.31 171 THR A N 1
ATOM 1356 C CA . THR A 1 171 ? 18.687 2.940 2.574 1.00 25.31 171 THR A CA 1
ATOM 1357 C C . THR A 1 171 ? 20.170 2.622 2.427 1.00 25.31 171 THR A C 1
ATOM 1359 O O . THR A 1 171 ? 20.561 1.700 1.712 1.00 25.31 171 THR A O 1
ATOM 1362 N N . GLN A 1 172 ? 21.003 3.394 3.116 1.00 29.50 172 GLN A N 1
ATOM 1363 C CA . GLN A 1 172 ? 22.347 2.985 3.506 1.00 29.50 172 GLN A CA 1
ATOM 1364 C C . GLN A 1 172 ? 22.337 2.831 5.025 1.00 29.50 172 GLN A C 1
ATOM 1366 O O . GLN A 1 172 ? 22.318 3.808 5.773 1.00 29.50 172 GLN A O 1
ATOM 1371 N N . GLU A 1 173 ? 22.362 1.589 5.504 1.00 31.12 173 GLU A N 1
ATOM 1372 C CA . GLU A 1 173 ? 22.804 1.328 6.866 1.00 31.12 173 GLU A CA 1
ATOM 1373 C C . GLU A 1 173 ? 24.270 1.759 6.978 1.00 31.12 173 GLU A C 1
ATOM 1375 O O . GLU A 1 173 ? 25.178 1.070 6.521 1.00 31.12 173 GLU A O 1
ATOM 1380 N N . THR A 1 174 ? 24.524 2.924 7.569 1.00 28.12 174 THR A N 1
ATOM 1381 C CA . THR A 1 174 ? 25.256 3.048 8.838 1.00 28.12 174 THR A CA 1
ATOM 1382 C C . THR A 1 174 ? 25.599 4.509 9.152 1.00 28.12 174 THR A C 1
ATOM 1384 O O . THR A 1 174 ? 26.242 5.198 8.371 1.00 28.12 174 THR A O 1
ATOM 1387 N N . LYS A 1 175 ? 25.301 4.875 10.409 1.00 31.47 175 LYS A N 1
ATOM 1388 C CA . LYS A 1 175 ? 25.844 5.982 11.225 1.00 31.47 175 LYS A CA 1
ATOM 1389 C C . LYS A 1 175 ? 25.166 7.359 11.112 1.00 31.47 1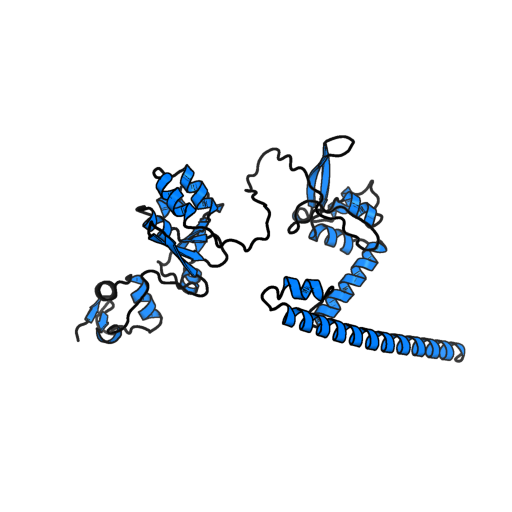75 LYS A C 1
ATOM 1391 O O . LYS A 1 175 ? 25.521 8.190 10.293 1.00 31.47 175 LYS A O 1
ATOM 1396 N N . ASN A 1 176 ? 24.369 7.621 12.155 1.00 35.12 176 ASN A N 1
ATOM 1397 C CA . ASN A 1 176 ? 24.015 8.932 12.710 1.00 35.12 176 ASN A CA 1
ATOM 1398 C C . ASN A 1 176 ? 23.192 9.868 11.815 1.00 35.12 176 ASN A C 1
ATOM 1400 O O . ASN A 1 176 ? 23.583 11.014 11.602 1.00 35.12 176 ASN A O 1
ATOM 1404 N N . ASP A 1 177 ? 21.995 9.439 11.418 1.00 31.16 177 ASP A N 1
ATOM 1405 C CA . ASP A 1 177 ? 21.040 10.363 10.812 1.00 31.16 177 ASP A CA 1
ATOM 1406 C C . ASP A 1 177 ? 20.202 11.096 11.857 1.00 31.16 177 ASP A C 1
ATOM 1408 O O . ASP A 1 177 ? 19.278 10.583 12.495 1.00 31.16 177 ASP A O 1
ATOM 1412 N N . LYS A 1 178 ? 20.564 12.364 11.984 1.00 36.78 178 LYS A N 1
ATOM 1413 C CA . LYS A 1 178 ? 19.832 13.443 12.626 1.00 36.78 178 LYS A CA 1
ATOM 1414 C C . LYS A 1 178 ? 18.629 13.810 11.740 1.00 36.78 178 LYS A C 1
ATOM 1416 O O . LYS A 1 178 ? 18.654 14.831 11.064 1.00 36.78 178 LYS A O 1
ATOM 1421 N N . PHE A 1 179 ? 17.602 12.959 11.703 1.00 41.00 179 PHE A N 1
ATOM 1422 C CA . PHE A 1 179 ? 16.307 13.325 11.123 1.00 41.00 179 PHE A CA 1
ATOM 1423 C C . PHE A 1 179 ? 15.556 14.208 12.118 1.00 41.00 179 PHE A C 1
ATOM 1425 O O . PHE A 1 179 ? 15.107 13.730 13.160 1.00 41.00 179 PHE A O 1
ATOM 1432 N N . ASP A 1 180 ? 15.423 15.495 11.802 1.00 41.50 180 ASP A N 1
ATOM 1433 C CA . ASP A 1 180 ? 14.470 16.364 12.486 1.00 41.50 180 ASP A CA 1
ATOM 1434 C C . ASP A 1 180 ? 13.057 15.842 12.177 1.00 41.50 180 ASP A C 1
ATOM 1436 O O . ASP A 1 180 ? 12.531 16.022 11.081 1.00 41.50 180 ASP A O 1
ATOM 1440 N N . LEU A 1 181 ? 12.468 15.121 13.136 1.00 55.19 181 LEU A N 1
ATOM 1441 C CA . LEU A 1 181 ? 11.095 14.625 13.065 1.00 55.19 181 LEU A CA 1
ATOM 1442 C C . LEU A 1 181 ? 10.135 15.817 12.992 1.00 55.19 181 LEU A C 1
ATOM 1444 O O . LEU A 1 181 ? 9.912 16.504 13.991 1.00 55.19 181 LEU A O 1
ATOM 1448 N N . GLN A 1 182 ? 9.565 16.054 11.814 1.00 54.06 182 GLN A N 1
ATOM 1449 C CA . GLN A 1 182 ? 8.521 17.056 11.630 1.00 54.06 182 GLN A CA 1
ATOM 1450 C C . GLN A 1 182 ? 7.160 16.472 12.032 1.00 54.06 182 GLN A C 1
ATOM 1452 O O . GLN A 1 182 ? 6.882 15.289 11.820 1.00 54.06 182 GLN A O 1
ATOM 1457 N N . VAL A 1 183 ? 6.327 17.299 12.666 1.00 58.69 183 VAL A N 1
ATOM 1458 C CA . VAL A 1 183 ? 4.942 16.950 13.010 1.00 58.69 183 VAL A CA 1
ATOM 1459 C C . VAL A 1 183 ? 4.090 17.180 11.768 1.00 58.69 183 VAL A C 1
ATOM 1461 O O . VAL A 1 183 ? 4.048 18.300 11.265 1.00 58.69 183 VAL A O 1
ATOM 1464 N N . ILE A 1 184 ? 3.437 16.129 11.279 1.00 57.31 184 ILE A N 1
ATOM 1465 C CA . ILE A 1 184 ? 2.684 16.159 10.016 1.00 57.31 184 ILE A CA 1
ATOM 1466 C C . ILE A 1 184 ? 1.237 16.582 10.259 1.00 57.31 184 ILE A C 1
ATOM 1468 O O . ILE A 1 184 ? 0.667 17.339 9.480 1.00 57.31 184 ILE A O 1
ATOM 1472 N N . ASP A 1 185 ? 0.634 16.059 11.329 1.00 51.69 185 ASP A N 1
ATOM 1473 C CA . ASP A 1 185 ? -0.788 16.222 11.609 1.00 51.69 185 ASP A CA 1
ATOM 1474 C C . ASP A 1 185 ? -1.079 16.087 13.113 1.00 51.69 185 ASP A C 1
ATOM 1476 O O . ASP A 1 185 ? -0.392 15.372 13.856 1.00 51.69 185 ASP A O 1
ATOM 1480 N N . THR A 1 186 ? -2.123 16.784 13.553 1.00 53.12 186 THR A N 1
ATOM 1481 C CA . THR A 1 186 ? -2.729 16.657 14.879 1.00 53.12 186 THR A CA 1
ATOM 1482 C C . THR A 1 186 ? -4.116 16.058 14.704 1.00 53.12 186 THR A C 1
ATOM 1484 O O . THR A 1 186 ? -5.109 16.775 14.581 1.00 53.12 186 THR A O 1
ATOM 1487 N N . GLY A 1 187 ? -4.184 14.729 14.684 1.00 52.81 187 GLY A N 1
ATOM 1488 C CA . GLY A 1 187 ? -5.452 14.010 14.623 1.00 52.81 187 GLY A CA 1
ATOM 1489 C C . GLY A 1 187 ? -6.172 14.027 15.972 1.00 52.81 187 GLY A C 1
ATOM 1490 O O . GLY A 1 187 ? -5.541 13.926 17.025 1.00 52.81 187 GLY A O 1
ATOM 1491 N N . GLU A 1 188 ? -7.501 14.133 15.949 1.00 54.59 188 GLU A N 1
ATOM 1492 C CA . GLU A 1 188 ? -8.355 13.856 17.106 1.00 54.59 188 GLU A CA 1
ATOM 1493 C C . GLU A 1 188 ? -8.967 12.462 16.934 1.00 54.59 188 GLU A C 1
ATOM 1495 O O . GLU A 1 188 ? -9.783 12.237 16.039 1.00 54.59 188 GLU A O 1
ATOM 1500 N N . ILE A 1 189 ? -8.581 11.510 17.787 1.00 56.72 189 ILE A N 1
ATOM 1501 C CA . ILE A 1 189 ? -9.246 10.203 17.853 1.00 56.72 189 ILE A CA 1
ATOM 1502 C C . ILE A 1 189 ? -9.801 10.032 19.260 1.00 56.72 189 ILE A C 1
ATOM 1504 O O . ILE A 1 189 ? -9.063 10.042 20.244 1.00 56.72 189 ILE A O 1
ATOM 1508 N N . LEU A 1 190 ? -11.126 9.873 19.351 1.00 56.31 190 LEU A N 1
ATOM 1509 C CA . LEU A 1 190 ? -11.850 9.701 20.617 1.00 56.31 190 LEU A CA 1
ATOM 1510 C C . LEU A 1 190 ? -11.563 10.832 21.633 1.00 56.31 190 LEU A C 1
ATOM 1512 O O . LEU A 1 190 ? -11.356 10.568 22.817 1.00 56.31 190 LEU A O 1
ATOM 1516 N N . GLY A 1 191 ? -11.526 12.088 21.172 1.00 56.12 191 GLY A N 1
ATOM 1517 C CA . GLY A 1 191 ? -11.401 13.265 22.041 1.00 56.12 191 GLY A CA 1
ATOM 1518 C C . GLY A 1 191 ? -9.992 13.558 22.563 1.00 56.12 191 GLY A C 1
ATOM 1519 O O . GLY A 1 191 ? -9.844 14.373 23.473 1.00 56.12 191 GLY A O 1
ATOM 1520 N N . ARG A 1 192 ? -8.950 12.893 22.040 1.00 63.97 192 ARG A N 1
ATOM 1521 C CA . ARG A 1 192 ? -7.553 13.203 22.378 1.00 63.97 192 ARG A CA 1
ATOM 1522 C C . ARG A 1 192 ? -6.744 13.552 21.140 1.00 63.97 192 ARG A C 1
ATOM 1524 O O . ARG A 1 192 ? -6.778 12.834 20.143 1.00 63.97 192 ARG A O 1
ATOM 1531 N N . HIS A 1 193 ? -5.988 14.638 21.258 1.00 60.66 193 HIS A N 1
ATOM 1532 C CA . HIS A 1 193 ? -4.984 15.031 20.283 1.00 60.66 193 HIS A CA 1
ATOM 1533 C C . HIS A 1 193 ? -3.699 14.253 20.545 1.00 60.66 193 HIS A C 1
ATOM 1535 O O . HIS A 1 193 ? -3.179 14.273 21.662 1.00 60.66 193 HIS A O 1
ATOM 1541 N N . PHE A 1 194 ? -3.167 13.604 19.519 1.00 69.38 194 PHE A N 1
ATOM 1542 C CA . PHE A 1 194 ? -1.806 13.082 19.543 1.00 69.38 194 PHE A CA 1
ATOM 1543 C C . PHE A 1 194 ? -1.051 13.587 18.316 1.00 69.38 194 PHE A C 1
ATOM 1545 O O . PHE A 1 194 ? -1.639 13.940 17.293 1.00 69.38 194 PHE A O 1
ATOM 1552 N N . ARG A 1 195 ? 0.271 13.670 18.451 1.00 72.88 195 ARG A N 1
ATOM 1553 C CA . ARG A 1 195 ? 1.151 14.147 17.384 1.00 72.88 195 ARG A CA 1
ATOM 1554 C C . ARG A 1 195 ? 1.543 12.974 16.505 1.00 72.88 195 ARG A C 1
ATOM 1556 O O . ARG A 1 195 ? 2.028 11.964 17.020 1.00 72.88 195 ARG A O 1
ATOM 1563 N N . VAL A 1 196 ? 1.358 13.134 15.202 1.00 79.38 196 VAL A N 1
ATOM 1564 C CA . VAL A 1 196 ? 1.849 12.186 14.201 1.00 79.38 196 VAL A CA 1
ATOM 1565 C C . VAL A 1 196 ? 3.158 12.714 13.634 1.00 79.38 196 VAL A C 1
ATOM 1567 O O . VAL A 1 196 ? 3.254 13.874 13.228 1.00 79.38 196 VAL A O 1
ATOM 1570 N N . PHE A 1 197 ? 4.172 11.860 13.642 1.00 79.88 197 PHE A N 1
ATOM 1571 C CA . PHE A 1 197 ? 5.513 12.138 13.143 1.00 79.88 197 PHE A CA 1
ATOM 1572 C C . PHE A 1 197 ? 5.793 11.287 11.899 1.00 79.88 197 PHE A C 1
ATOM 1574 O O . PHE A 1 197 ? 5.124 10.281 11.688 1.00 79.88 197 PHE A O 1
ATOM 1581 N N . GLY A 1 198 ? 6.806 11.646 11.107 1.00 78.00 198 GLY A N 1
ATOM 1582 C CA . GLY A 1 198 ? 7.211 10.870 9.924 1.00 78.00 198 GLY A CA 1
ATOM 1583 C C . GLY A 1 198 ? 6.607 11.416 8.632 1.00 78.00 198 GLY A C 1
ATOM 1584 O O . GLY A 1 198 ? 6.704 12.615 8.380 1.00 78.00 198 GLY A O 1
ATOM 1585 N N . ASP A 1 199 ? 5.963 10.554 7.846 1.00 74.25 199 ASP A N 1
ATOM 1586 C CA . ASP A 1 199 ? 5.290 10.871 6.583 1.00 74.25 199 ASP A CA 1
ATOM 1587 C C . ASP A 1 199 ? 3.860 10.290 6.518 1.00 74.25 199 ASP A C 1
ATOM 1589 O O . ASP A 1 199 ? 3.453 9.489 7.357 1.00 74.25 199 ASP A O 1
ATOM 1593 N N . PHE A 1 200 ? 3.058 10.718 5.533 1.00 70.50 200 PHE A N 1
ATOM 1594 C CA . PHE A 1 200 ? 1.668 10.249 5.388 1.00 70.50 200 PHE A CA 1
ATOM 1595 C C . PHE A 1 200 ? 1.574 8.733 5.145 1.00 70.50 200 PHE A C 1
ATOM 1597 O O . PHE A 1 200 ? 0.565 8.127 5.495 1.00 70.50 200 PHE A O 1
ATOM 1604 N N . GLN A 1 201 ? 2.599 8.130 4.531 1.00 72.56 201 GLN A N 1
ATOM 1605 C CA . GLN A 1 201 ? 2.621 6.695 4.242 1.00 72.56 201 GLN A CA 1
ATOM 1606 C C . GLN A 1 201 ? 3.089 5.861 5.435 1.00 72.56 201 GLN A C 1
ATOM 1608 O O . GLN A 1 201 ? 2.528 4.793 5.661 1.00 72.56 201 GLN A O 1
ATOM 1613 N N . ASN A 1 202 ? 4.074 6.336 6.204 1.00 80.50 202 ASN A N 1
ATOM 1614 C CA . ASN A 1 202 ? 4.601 5.630 7.371 1.00 80.50 202 ASN A CA 1
ATOM 1615 C C . ASN A 1 202 ? 4.470 6.514 8.620 1.00 80.50 202 ASN A C 1
ATOM 1617 O O . ASN A 1 202 ? 5.468 6.999 9.170 1.00 80.50 202 ASN A O 1
ATOM 1621 N N . PRO A 1 203 ? 3.232 6.736 9.095 1.00 87.06 203 PRO A N 1
ATOM 1622 C CA . PRO A 1 203 ? 3.010 7.546 10.275 1.00 87.06 203 PRO A CA 1
ATOM 1623 C C . PRO A 1 203 ? 3.637 6.875 11.500 1.00 87.06 203 PRO A C 1
ATOM 1625 O O . PRO A 1 203 ? 3.461 5.683 11.767 1.00 87.06 203 PRO A O 1
ATOM 1628 N N . LEU A 1 204 ? 4.364 7.677 12.269 1.00 89.81 204 LEU A N 1
ATOM 1629 C CA . LEU A 1 204 ? 4.984 7.290 13.523 1.00 89.81 204 LEU A CA 1
ATOM 1630 C C . LEU A 1 204 ? 4.285 7.984 14.686 1.00 89.81 204 LEU A C 1
ATOM 1632 O O . LEU A 1 204 ? 4.095 9.202 14.711 1.00 89.81 204 LEU A O 1
ATOM 1636 N N . PHE A 1 205 ? 3.966 7.194 15.700 1.00 89.94 205 PHE A N 1
ATOM 1637 C CA . PHE A 1 205 ? 3.234 7.630 16.878 1.00 89.94 205 PHE A CA 1
ATOM 1638 C C . PHE A 1 205 ? 4.138 7.516 18.094 1.00 89.94 205 PHE A C 1
ATOM 1640 O O . PHE A 1 205 ? 4.732 6.466 18.345 1.00 89.94 205 PHE A O 1
ATOM 1647 N N . LEU A 1 206 ? 4.255 8.587 18.877 1.00 89.94 206 LEU A N 1
ATOM 1648 C CA . LEU A 1 206 ? 5.067 8.539 20.086 1.00 89.94 206 LEU A CA 1
ATOM 1649 C C . LEU A 1 206 ? 4.441 7.545 21.074 1.00 89.94 206 LEU A C 1
ATOM 1651 O O . LEU A 1 206 ? 3.302 7.723 21.507 1.00 89.94 206 LEU A O 1
ATOM 1655 N N . ALA A 1 207 ? 5.192 6.519 21.480 1.00 91.25 207 ALA A N 1
ATOM 1656 C CA . ALA A 1 207 ? 4.671 5.466 22.356 1.00 91.25 207 ALA A CA 1
ATOM 1657 C C . ALA A 1 207 ? 4.171 6.023 23.697 1.00 91.25 207 ALA A C 1
ATOM 1659 O O . ALA A 1 207 ? 3.226 5.497 24.281 1.00 91.25 207 ALA A O 1
ATOM 1660 N N . LYS A 1 208 ? 4.791 7.111 24.171 1.00 88.81 208 LYS A N 1
ATOM 1661 C CA . LYS A 1 208 ? 4.355 7.842 25.360 1.00 88.81 208 LYS A CA 1
ATOM 1662 C C . LYS A 1 208 ? 2.964 8.454 25.173 1.00 88.81 208 LYS A C 1
ATOM 1664 O O . LYS A 1 208 ? 2.118 8.249 26.033 1.00 88.81 208 LYS A O 1
ATOM 1669 N N . ASP A 1 209 ? 2.714 9.129 24.052 1.00 88.38 209 ASP A N 1
ATOM 1670 C CA . ASP A 1 209 ? 1.421 9.766 23.767 1.00 88.38 209 ASP A CA 1
ATOM 1671 C C . ASP A 1 209 ? 0.312 8.695 23.653 1.00 88.38 209 ASP A C 1
ATOM 1673 O O . ASP A 1 209 ? -0.781 8.865 24.192 1.00 88.38 209 ASP A O 1
ATOM 1677 N N . ILE A 1 210 ? 0.611 7.534 23.053 1.00 89.50 210 ILE A N 1
ATOM 1678 C CA . ILE A 1 210 ? -0.316 6.388 22.990 1.00 89.50 210 ILE A CA 1
ATOM 1679 C C . ILE A 1 210 ? -0.569 5.776 24.375 1.00 89.50 210 ILE A C 1
ATOM 1681 O O . ILE A 1 210 ? -1.711 5.462 24.718 1.00 89.50 210 ILE A O 1
ATOM 1685 N N . ALA A 1 211 ? 0.475 5.626 25.194 1.00 90.38 211 ALA A N 1
ATOM 1686 C CA . ALA A 1 211 ? 0.348 5.152 26.568 1.00 90.38 211 ALA A CA 1
ATOM 1687 C C . ALA A 1 211 ? -0.525 6.101 27.401 1.00 90.38 211 ALA A C 1
ATOM 1689 O O . ALA A 1 211 ? -1.434 5.641 28.088 1.00 90.38 211 ALA A O 1
ATOM 1690 N N . GLU A 1 212 ? -0.312 7.415 27.295 1.00 88.94 212 GLU A N 1
ATOM 1691 C CA . GLU A 1 212 ? -1.170 8.419 27.928 1.00 88.94 212 GLU A CA 1
ATOM 1692 C C . GLU A 1 212 ? -2.609 8.288 27.433 1.00 88.94 212 GLU A C 1
ATOM 1694 O O . GLU A 1 212 ? -3.529 8.240 28.255 1.00 88.94 212 GLU A O 1
ATOM 1699 N N . TRP A 1 213 ? -2.809 8.165 26.115 1.00 85.56 213 TRP A N 1
ATOM 1700 C CA . TRP A 1 213 ? -4.124 8.052 25.485 1.00 85.56 213 TRP A CA 1
ATOM 1701 C C . TRP A 1 213 ? -4.954 6.904 26.049 1.00 85.56 213 TRP A C 1
ATOM 1703 O O . TRP A 1 213 ? -6.100 7.119 26.430 1.00 85.56 213 TRP A O 1
ATOM 1713 N N . ILE A 1 214 ? -4.376 5.711 26.182 1.00 88.44 214 ILE A N 1
ATOM 1714 C CA . ILE A 1 214 ? -5.082 4.544 26.732 1.00 88.44 214 ILE A CA 1
ATOM 1715 C C . ILE A 1 214 ? -5.042 4.476 28.267 1.00 88.44 214 ILE A C 1
ATOM 1717 O O . ILE A 1 214 ? -5.461 3.466 28.842 1.00 88.44 214 ILE A O 1
ATOM 1721 N N . GLU A 1 215 ? -4.525 5.514 28.930 1.00 88.56 215 GLU A N 1
ATOM 1722 C CA . GLU A 1 215 ? -4.325 5.588 30.383 1.00 88.56 215 GLU A CA 1
ATOM 1723 C C . GLU A 1 215 ? -3.461 4.432 30.912 1.00 88.56 215 GLU A C 1
ATOM 1725 O O . GLU A 1 215 ? -3.751 3.802 31.939 1.00 88.56 215 GLU A O 1
ATOM 1730 N N . TYR A 1 216 ? -2.417 4.094 30.162 1.00 88.56 216 TYR A N 1
ATOM 1731 C CA . TYR A 1 216 ? -1.372 3.174 30.575 1.00 88.56 216 TYR A CA 1
ATOM 1732 C C . TYR A 1 216 ? -0.401 3.863 31.540 1.00 88.56 216 TYR A C 1
ATOM 1734 O O . TYR A 1 216 ? -0.186 5.071 31.491 1.00 88.56 216 TYR A O 1
ATOM 1742 N N . ASP A 1 217 ? 0.202 3.079 32.429 1.00 88.50 217 ASP A N 1
ATOM 1743 C CA . ASP A 1 217 ? 1.192 3.585 33.376 1.00 88.50 217 ASP A CA 1
ATOM 1744 C C . ASP A 1 217 ? 2.496 3.960 32.652 1.00 88.50 217 ASP A C 1
ATOM 1746 O O . ASP A 1 217 ? 3.189 3.098 32.102 1.00 88.50 217 ASP A O 1
ATOM 1750 N N . LEU A 1 218 ? 2.842 5.250 32.686 1.00 87.38 218 LEU A N 1
ATOM 1751 C CA . LEU A 1 218 ? 4.021 5.797 32.012 1.00 87.38 218 LEU A CA 1
ATOM 1752 C C . LEU A 1 218 ? 5.338 5.241 32.558 1.00 87.38 218 LEU A C 1
ATOM 1754 O O . LEU A 1 218 ? 6.317 5.146 31.819 1.00 87.38 218 LEU A O 1
ATOM 1758 N N . SER A 1 219 ? 5.366 4.814 33.823 1.00 85.38 219 SER A N 1
ATOM 1759 C CA . SER A 1 219 ? 6.549 4.166 34.401 1.00 85.38 219 SER A CA 1
ATOM 1760 C C . SER A 1 219 ? 6.769 2.747 33.855 1.00 85.38 219 SER A C 1
ATOM 1762 O O . SER A 1 219 ? 7.874 2.208 33.919 1.00 85.38 219 SER A O 1
ATOM 1764 N N . SER A 1 220 ? 5.732 2.163 33.247 1.00 87.19 220 SER A N 1
ATOM 1765 C CA . SER A 1 220 ? 5.706 0.790 32.748 1.00 87.19 220 SER A CA 1
ATOM 1766 C C . SER A 1 220 ? 5.650 0.692 31.217 1.00 87.19 220 SER A C 1
ATOM 1768 O O . SER A 1 220 ? 5.401 -0.399 30.706 1.00 87.19 220 SER A O 1
ATOM 1770 N N . ILE A 1 221 ? 5.911 1.767 30.459 1.00 88.75 221 ILE A N 1
ATOM 1771 C CA . ILE A 1 221 ? 5.813 1.782 28.977 1.00 88.75 221 ILE A CA 1
ATOM 1772 C C . ILE A 1 221 ? 6.603 0.640 28.326 1.00 88.75 221 ILE A C 1
ATOM 1774 O O . ILE A 1 221 ? 6.121 0.016 27.386 1.00 88.75 221 ILE A O 1
ATOM 1778 N N . ASN A 1 222 ? 7.774 0.289 28.864 1.00 87.94 222 ASN A N 1
ATOM 1779 C CA . ASN A 1 222 ? 8.565 -0.834 28.351 1.00 87.94 222 ASN A CA 1
ATOM 1780 C C . ASN A 1 222 ? 7.781 -2.162 28.350 1.00 87.94 222 ASN A C 1
ATOM 1782 O O . ASN A 1 222 ? 7.954 -2.968 27.445 1.00 87.94 222 ASN A O 1
ATOM 1786 N N . LYS A 1 223 ? 6.871 -2.387 29.312 1.00 89.00 223 LYS A N 1
ATOM 1787 C CA . LYS A 1 223 ? 6.003 -3.579 29.332 1.00 89.00 223 LYS A CA 1
ATOM 1788 C C . LYS A 1 223 ? 4.956 -3.551 28.222 1.00 89.00 223 LYS A C 1
ATOM 1790 O O . LYS A 1 223 ? 4.640 -4.603 27.684 1.00 89.00 223 LYS A O 1
ATOM 1795 N N . MET A 1 224 ? 4.428 -2.373 27.886 1.00 91.06 224 MET A N 1
ATOM 1796 C CA . MET A 1 224 ? 3.532 -2.203 26.739 1.00 91.06 224 MET A CA 1
ATOM 1797 C C . MET A 1 224 ? 4.276 -2.531 25.441 1.00 91.06 224 MET A C 1
ATOM 1799 O O . MET A 1 224 ? 3.802 -3.333 24.648 1.00 91.06 224 MET A O 1
ATOM 1803 N N . LEU A 1 225 ? 5.479 -1.976 25.279 1.00 91.19 225 LEU A N 1
ATOM 1804 C CA . LEU A 1 225 ? 6.322 -2.171 24.098 1.00 91.19 225 LEU A CA 1
ATOM 1805 C C . LEU A 1 225 ? 6.855 -3.598 23.945 1.00 91.19 225 LEU A C 1
ATOM 1807 O O . LEU A 1 225 ? 7.168 -4.011 22.833 1.00 91.19 225 LEU A O 1
ATOM 1811 N N . ASN A 1 226 ? 6.988 -4.356 25.033 1.00 90.44 226 ASN A N 1
ATOM 1812 C CA . ASN A 1 226 ? 7.424 -5.752 24.969 1.00 90.44 226 ASN A CA 1
ATOM 1813 C C . ASN A 1 226 ? 6.404 -6.667 24.289 1.00 90.44 226 ASN A C 1
ATOM 1815 O O . ASN A 1 226 ? 6.799 -7.712 23.786 1.00 90.44 226 ASN A O 1
ATOM 1819 N N . ASN A 1 227 ? 5.126 -6.283 24.273 1.00 86.69 227 ASN A N 1
ATOM 1820 C CA . ASN A 1 227 ? 4.086 -7.064 23.609 1.00 86.69 227 ASN A CA 1
ATOM 1821 C C . ASN A 1 227 ? 3.847 -6.635 22.154 1.00 86.69 227 ASN A C 1
ATOM 1823 O O . ASN A 1 227 ? 2.974 -7.202 21.508 1.00 86.69 227 ASN A O 1
ATOM 1827 N N . VAL A 1 228 ? 4.570 -5.617 21.683 1.00 91.50 228 VAL A N 1
ATOM 1828 C CA . VAL A 1 228 ? 4.555 -5.161 20.291 1.00 91.50 228 VAL A CA 1
ATOM 1829 C C . VAL A 1 228 ? 5.721 -5.812 19.567 1.00 91.50 228 VAL A C 1
ATOM 1831 O O . VAL A 1 228 ? 6.832 -5.882 20.121 1.00 91.50 228 VAL A O 1
ATOM 1834 N N . ASP A 1 229 ? 5.488 -6.247 18.337 1.00 90.75 229 ASP A N 1
ATOM 1835 C CA . ASP A 1 229 ? 6.516 -6.880 17.525 1.00 90.75 229 ASP A CA 1
ATOM 1836 C C . ASP A 1 229 ? 7.677 -5.921 17.230 1.00 90.75 229 ASP A C 1
ATOM 1838 O O . ASP A 1 229 ? 7.585 -4.697 17.354 1.00 90.75 229 ASP A O 1
ATOM 1842 N N . VAL A 1 230 ? 8.847 -6.490 16.939 1.00 89.50 230 VAL A N 1
ATOM 1843 C CA . VAL A 1 230 ? 10.082 -5.703 16.779 1.00 89.50 230 VAL A CA 1
ATOM 1844 C C . VAL A 1 230 ? 10.009 -4.798 15.550 1.00 89.50 230 VAL A C 1
ATOM 1846 O O . VAL A 1 230 ? 10.523 -3.687 15.600 1.00 89.50 230 VAL A O 1
ATOM 1849 N N . GLU A 1 231 ? 9.342 -5.249 14.489 1.00 90.62 231 GLU A N 1
ATOM 1850 C CA . GLU A 1 231 ? 9.178 -4.509 13.230 1.00 90.62 231 GLU A CA 1
ATOM 1851 C C . GLU A 1 231 ? 8.198 -3.333 13.368 1.00 90.62 231 GLU A C 1
ATOM 1853 O O . GLU A 1 231 ? 8.309 -2.335 12.662 1.00 90.62 231 GLU A O 1
ATOM 1858 N N . GLU A 1 232 ? 7.285 -3.402 14.338 1.00 91.31 232 GLU A N 1
ATOM 1859 C CA . GLU A 1 232 ? 6.218 -2.420 14.530 1.00 91.31 232 GLU A CA 1
ATOM 1860 C C . GLU A 1 232 ? 6.606 -1.257 15.463 1.00 91.31 232 GLU A C 1
ATOM 1862 O O . GLU A 1 232 ? 5.809 -0.337 15.689 1.00 91.31 232 GLU A O 1
ATOM 1867 N N . LYS A 1 233 ? 7.832 -1.268 16.006 1.00 91.19 233 LYS A N 1
ATOM 1868 C CA . LYS A 1 233 ? 8.351 -0.241 16.920 1.00 91.19 233 LYS A CA 1
ATOM 1869 C C . LYS A 1 233 ? 9.756 0.208 16.536 1.00 91.19 233 LYS A C 1
ATOM 1871 O O . LYS A 1 233 ? 10.622 -0.590 16.202 1.00 91.19 233 LYS A O 1
ATOM 1876 N N . VAL A 1 234 ? 10.021 1.503 16.673 1.00 91.25 234 VAL A N 1
ATOM 1877 C CA . VAL A 1 234 ? 11.307 2.106 16.298 1.00 91.25 234 VAL A CA 1
ATOM 1878 C C . VAL A 1 234 ? 11.772 3.109 17.346 1.00 91.25 234 VAL A C 1
ATOM 1880 O O . VAL A 1 234 ? 10.966 3.759 18.009 1.00 91.25 234 VAL A O 1
ATOM 1883 N N . ARG A 1 235 ? 13.089 3.247 17.515 1.00 88.81 235 ARG A N 1
ATOM 1884 C CA . ARG A 1 235 ? 13.674 4.338 18.301 1.00 88.81 235 ARG A CA 1
ATOM 1885 C C . ARG A 1 235 ? 14.079 5.480 17.392 1.00 88.81 235 ARG A C 1
ATOM 1887 O O . ARG A 1 235 ? 14.736 5.263 16.375 1.00 88.81 235 ARG A O 1
ATOM 1894 N N . LYS A 1 236 ? 13.705 6.700 17.766 1.00 85.69 236 LYS A N 1
ATOM 1895 C CA . LYS A 1 236 ? 14.125 7.915 17.064 1.00 85.69 236 LYS A CA 1
ATOM 1896 C C . LYS A 1 236 ? 14.494 9.002 18.065 1.00 85.69 236 LYS A C 1
ATOM 1898 O O . LYS A 1 236 ? 13.968 9.049 19.178 1.00 85.69 236 LYS A O 1
ATOM 1903 N N . ILE A 1 237 ? 15.412 9.872 17.657 1.00 83.06 237 ILE A N 1
ATOM 1904 C CA . ILE A 1 237 ? 15.838 11.023 18.450 1.00 83.06 237 ILE A CA 1
ATOM 1905 C C . ILE A 1 237 ? 14.865 12.166 18.200 1.00 83.06 237 ILE A C 1
ATOM 1907 O O . ILE A 1 237 ? 14.653 12.565 17.061 1.00 83.06 237 ILE A O 1
ATOM 1911 N N . VAL A 1 238 ? 14.306 12.711 19.273 1.00 77.38 238 VAL A N 1
ATOM 1912 C CA . VAL A 1 238 ? 13.378 13.838 19.224 1.00 77.38 238 VAL A CA 1
ATOM 1913 C C . VAL A 1 238 ? 14.012 15.041 19.912 1.00 77.38 238 VAL A C 1
ATOM 1915 O O . VAL A 1 238 ? 14.529 14.902 21.029 1.00 77.38 238 VAL A O 1
ATOM 1918 N N . PRO A 1 239 ? 13.967 16.235 19.300 1.00 71.38 239 PRO A N 1
ATOM 1919 C CA . PRO A 1 239 ? 14.331 17.461 19.989 1.00 71.38 239 PRO A CA 1
ATOM 1920 C C . PRO A 1 239 ? 13.258 17.790 21.037 1.00 71.38 239 PRO A C 1
ATOM 1922 O O . PRO A 1 239 ? 12.113 18.095 20.713 1.00 71.38 239 PRO A O 1
ATOM 1925 N N . THR A 1 240 ? 13.622 17.716 22.315 1.00 73.69 240 THR A N 1
ATOM 1926 C CA . THR A 1 240 ? 12.766 18.128 23.437 1.00 73.69 240 THR A CA 1
ATOM 1927 C C . THR A 1 240 ? 13.335 19.385 24.097 1.00 73.69 240 THR A C 1
ATOM 1929 O O . THR A 1 240 ? 14.483 19.756 23.854 1.00 73.69 240 THR A O 1
ATOM 1932 N N . GLN A 1 241 ? 12.567 20.037 24.978 1.00 71.38 241 GLN A N 1
ATOM 1933 C CA . GLN A 1 241 ? 13.054 21.193 25.750 1.00 71.38 241 GLN A CA 1
ATOM 1934 C C . GLN A 1 241 ? 14.309 20.871 26.588 1.00 71.38 241 GLN A C 1
ATOM 1936 O O . GLN A 1 241 ? 15.104 21.762 26.866 1.00 71.38 241 GLN A O 1
ATOM 1941 N N . GLY A 1 242 ? 14.505 19.600 26.959 1.00 75.06 242 GLY A N 1
ATOM 1942 C CA . GLY A 1 242 ? 15.689 19.107 27.669 1.00 75.06 242 GLY A CA 1
ATOM 1943 C C . GLY A 1 242 ? 16.834 18.648 26.760 1.00 75.06 242 GLY A C 1
ATOM 1944 O O . GLY A 1 242 ? 17.758 17.999 27.243 1.00 75.06 242 GLY A O 1
ATOM 1945 N N . GLY A 1 243 ? 16.772 18.936 25.458 1.00 80.06 243 GLY A N 1
ATOM 1946 C CA . GLY A 1 243 ? 17.741 18.488 24.461 1.00 80.06 243 GLY A CA 1
ATOM 1947 C C . GLY A 1 243 ? 17.254 17.295 23.637 1.00 80.06 243 GLY A C 1
ATOM 1948 O O . GLY A 1 243 ? 16.080 16.916 23.661 1.00 80.06 243 GLY A O 1
ATOM 1949 N N . GLN A 1 244 ? 18.169 16.715 22.863 1.00 80.31 244 GLN A N 1
ATOM 1950 C CA . GLN A 1 244 ? 17.890 15.544 22.035 1.00 80.31 244 GLN A CA 1
ATOM 1951 C C . GLN A 1 244 ? 17.718 14.298 22.912 1.00 80.31 244 GLN A C 1
ATOM 1953 O O . GLN A 1 244 ? 18.638 13.919 23.635 1.00 80.31 244 GLN A O 1
ATOM 1958 N N . GLN A 1 245 ? 16.544 13.668 22.849 1.00 79.94 245 GLN A N 1
ATOM 1959 C CA . GLN A 1 245 ? 16.224 12.453 23.601 1.00 79.94 245 GLN A CA 1
ATOM 1960 C C . GLN A 1 245 ? 15.822 11.327 22.651 1.00 79.94 245 GLN A C 1
ATOM 1962 O O . GLN A 1 245 ? 15.017 11.533 21.746 1.00 79.94 245 GLN A O 1
ATOM 1967 N N . GLU A 1 246 ? 16.364 10.129 22.865 1.00 86.56 246 GLU A N 1
ATOM 1968 C CA . GLU A 1 246 ? 15.922 8.929 22.155 1.00 86.56 246 GLU A CA 1
ATOM 1969 C C . GLU A 1 246 ? 14.601 8.439 22.764 1.00 86.56 246 GLU A C 1
ATOM 1971 O O . GLU A 1 246 ? 14.531 8.131 23.955 1.00 86.56 246 GLU A O 1
ATOM 1976 N N . MET A 1 247 ? 13.543 8.386 21.954 1.00 87.81 247 MET A N 1
ATOM 1977 C CA . MET A 1 247 ? 12.214 7.948 22.376 1.00 87.81 247 MET A CA 1
ATOM 1978 C C . MET A 1 247 ? 11.694 6.810 21.499 1.00 87.81 247 MET A C 1
ATOM 1980 O O . MET A 1 247 ? 12.093 6.644 20.344 1.00 87.81 247 MET A O 1
ATOM 1984 N N . TRP A 1 248 ? 10.791 6.017 22.074 1.00 91.69 248 TRP A N 1
ATOM 1985 C CA . TRP A 1 248 ? 10.098 4.948 21.368 1.00 91.69 248 TRP A CA 1
ATOM 1986 C C . TRP A 1 248 ? 8.925 5.489 20.558 1.00 91.69 248 TRP A C 1
ATOM 1988 O O . TRP A 1 248 ? 8.076 6.220 21.075 1.00 91.69 248 TRP A O 1
ATOM 1998 N N . PHE A 1 249 ? 8.862 5.047 19.312 1.00 92.12 249 PHE A N 1
ATOM 1999 C CA . PHE A 1 249 ? 7.777 5.272 18.377 1.00 92.12 249 PHE A CA 1
ATOM 2000 C C . PHE A 1 249 ? 7.155 3.941 17.975 1.00 92.12 249 PHE A C 1
ATOM 2002 O O . PHE A 1 249 ? 7.828 2.910 17.934 1.00 92.12 249 PHE A O 1
ATOM 2009 N N . LEU A 1 250 ? 5.864 3.988 17.685 1.00 92.50 250 LEU A N 1
ATOM 2010 C CA . LEU A 1 250 ? 5.079 2.899 17.131 1.00 92.50 250 LEU A CA 1
ATOM 2011 C C . LEU A 1 250 ? 4.710 3.248 15.693 1.00 92.50 250 LEU A C 1
ATOM 2013 O O . LEU A 1 250 ? 4.438 4.410 15.392 1.00 92.50 250 LEU A O 1
ATOM 2017 N N . THR A 1 251 ? 4.705 2.242 14.830 1.00 92.56 251 THR A N 1
ATOM 2018 C CA . THR A 1 251 ? 4.061 2.306 13.512 1.00 92.56 251 THR A CA 1
ATOM 2019 C C . THR A 1 251 ? 2.539 2.241 13.667 1.00 92.56 251 THR A C 1
ATOM 2021 O O . THR A 1 251 ? 2.036 1.995 14.766 1.00 92.56 251 THR A O 1
ATOM 2024 N N . GLU A 1 252 ? 1.794 2.447 12.580 1.00 90.31 252 GLU A N 1
ATOM 2025 C CA . GLU A 1 252 ? 0.337 2.268 12.575 1.00 90.31 252 GLU A CA 1
ATOM 2026 C C . GLU A 1 252 ? -0.073 0.869 13.069 1.00 90.31 252 GLU A C 1
ATOM 2028 O O . GLU A 1 252 ? -0.903 0.752 13.976 1.00 90.31 252 GLU A O 1
ATOM 2033 N N . ASP A 1 253 ? 0.591 -0.172 12.565 1.00 91.88 253 ASP A N 1
ATOM 2034 C CA . ASP A 1 253 ? 0.360 -1.559 12.979 1.00 91.88 253 ASP A CA 1
ATOM 2035 C C . ASP A 1 253 ? 0.671 -1.762 14.468 1.00 91.88 253 ASP A C 1
ATOM 2037 O O . ASP A 1 253 ? -0.153 -2.295 15.214 1.00 91.88 253 ASP A O 1
ATOM 2041 N N . GLY A 1 254 ? 1.774 -1.186 14.954 1.00 93.12 254 GLY A N 1
ATOM 2042 C CA . GLY A 1 254 ? 2.120 -1.228 16.377 1.00 93.12 254 GLY A CA 1
ATOM 2043 C C . GLY A 1 254 ? 1.093 -0.537 17.278 1.00 93.12 254 GLY A C 1
ATOM 2044 O O . GLY A 1 254 ? 0.839 -0.983 18.401 1.00 93.12 254 GLY A O 1
ATOM 2045 N N . VAL A 1 255 ? 0.458 0.542 16.808 1.00 91.62 255 VAL A N 1
ATOM 2046 C CA . VAL A 1 255 ? -0.657 1.177 17.529 1.00 91.62 255 VAL A CA 1
ATOM 2047 C C . VAL A 1 255 ? -1.864 0.243 17.580 1.00 91.62 255 VAL A C 1
ATOM 2049 O O . VAL A 1 255 ? -2.486 0.108 18.643 1.00 91.62 255 VAL A O 1
ATOM 2052 N N . TYR A 1 256 ? -2.189 -0.428 16.472 1.00 92.56 256 TYR A N 1
ATOM 2053 C CA . TYR A 1 256 ? -3.264 -1.416 16.446 1.00 92.56 256 TYR A CA 1
ATOM 2054 C C . TYR A 1 256 ? -2.998 -2.567 17.406 1.00 92.56 256 TYR A C 1
ATOM 2056 O O . TYR A 1 256 ? -3.898 -2.903 18.179 1.00 92.56 256 TYR A O 1
ATOM 2064 N N . GLU A 1 257 ? -1.781 -3.099 17.449 1.00 93.50 257 GLU A N 1
ATOM 2065 C CA . GLU A 1 257 ? -1.436 -4.205 18.339 1.00 93.50 257 GLU A CA 1
ATOM 2066 C C . GLU A 1 257 ? -1.618 -3.815 19.815 1.00 93.50 257 GLU A C 1
ATOM 2068 O O . GLU A 1 257 ? -2.331 -4.487 20.576 1.00 93.50 257 GLU A O 1
ATOM 2073 N N . VAL A 1 258 ? -1.106 -2.643 20.214 1.00 93.00 258 VAL A N 1
ATOM 2074 C CA . VAL A 1 258 ? -1.296 -2.102 21.572 1.00 93.00 258 VAL A CA 1
ATOM 2075 C C . VAL A 1 258 ? -2.783 -1.970 21.924 1.00 93.00 258 VAL A C 1
ATOM 2077 O O . VAL A 1 258 ? -3.218 -2.374 23.013 1.00 93.00 258 VAL A O 1
ATOM 2080 N N . LEU A 1 259 ? -3.593 -1.412 21.022 1.00 92.25 259 LEU A N 1
ATOM 2081 C CA . LEU A 1 259 ? -5.026 -1.206 21.252 1.00 92.25 259 LEU A CA 1
ATOM 2082 C C . LEU A 1 259 ? -5.805 -2.528 21.284 1.00 92.25 259 LEU A C 1
ATOM 2084 O O . LEU A 1 259 ? -6.723 -2.698 22.101 1.00 92.25 259 LEU A O 1
ATOM 2088 N N . MET A 1 260 ? -5.437 -3.491 20.440 1.00 91.81 260 MET A N 1
ATOM 2089 C CA . MET A 1 260 ? -6.089 -4.795 20.372 1.00 91.81 260 MET A CA 1
ATOM 2090 C C . MET A 1 260 ? -5.847 -5.606 21.644 1.00 91.81 260 MET A C 1
ATOM 2092 O O . MET A 1 260 ? -6.804 -6.155 22.211 1.00 91.81 260 MET A O 1
ATOM 2096 N N . GLN A 1 261 ? -4.625 -5.586 22.175 1.00 90.69 261 GLN A N 1
ATOM 2097 C CA . GLN A 1 261 ? -4.266 -6.282 23.411 1.00 90.69 261 GLN A CA 1
ATOM 2098 C C . GLN A 1 261 ? -4.760 -5.575 24.687 1.00 90.69 261 GLN A C 1
ATOM 2100 O O . GLN A 1 261 ? -5.011 -6.217 25.716 1.00 90.69 261 GLN A O 1
ATOM 2105 N N . SER A 1 262 ? -4.937 -4.252 24.654 1.00 91.19 262 SER A N 1
ATOM 2106 C CA . SER A 1 262 ? -5.283 -3.473 25.846 1.00 91.19 262 SER A CA 1
ATOM 2107 C C . SER A 1 262 ? -6.677 -3.798 26.409 1.00 91.19 262 SER A C 1
ATOM 2109 O O . SER A 1 262 ? -7.662 -4.016 25.694 1.00 91.19 262 SER A O 1
ATOM 2111 N N . ARG A 1 263 ? -6.784 -3.809 27.744 1.00 91.12 263 ARG A N 1
ATOM 2112 C CA . ARG A 1 263 ? -8.041 -4.044 28.488 1.00 91.12 263 ARG A CA 1
ATOM 2113 C C . ARG A 1 263 ? -8.715 -2.749 28.960 1.00 91.12 263 ARG A C 1
ATOM 2115 O O . ARG A 1 263 ? -9.763 -2.821 29.607 1.00 91.12 263 ARG A O 1
ATOM 2122 N N . LYS A 1 264 ? -8.119 -1.593 28.660 1.00 89.38 264 LYS A N 1
ATOM 2123 C CA . LYS A 1 264 ? -8.576 -0.260 29.083 1.00 89.38 264 LYS A CA 1
ATOM 2124 C C . LYS A 1 264 ? -9.887 0.135 28.377 1.00 89.38 264 LYS A C 1
ATOM 2126 O O . LYS A 1 264 ? -10.152 -0.369 27.283 1.00 89.38 264 LYS A O 1
ATOM 2131 N N . PRO A 1 265 ? -10.733 0.990 28.985 1.00 89.44 265 PRO A N 1
ATOM 2132 C CA . PRO A 1 265 ? -12.043 1.344 28.428 1.00 89.44 265 PRO A CA 1
ATOM 2133 C C . PRO A 1 265 ? -11.945 1.981 27.035 1.00 89.44 265 PRO A C 1
ATOM 2135 O O . PRO A 1 265 ? -12.661 1.549 26.135 1.00 89.44 265 PRO A O 1
ATOM 2138 N N . ILE A 1 266 ? -10.991 2.892 26.827 1.00 87.62 266 ILE A N 1
ATOM 2139 C CA . ILE A 1 266 ? -10.748 3.570 25.540 1.00 87.62 266 ILE A CA 1
ATOM 2140 C C . ILE A 1 266 ? -10.413 2.552 24.437 1.00 87.62 266 ILE A C 1
ATOM 2142 O O . ILE A 1 266 ? -11.034 2.531 23.377 1.00 87.62 266 ILE A O 1
ATOM 2146 N N . ALA A 1 267 ? -9.516 1.604 24.724 1.00 89.25 267 ALA A N 1
ATOM 2147 C CA . ALA A 1 267 ? -9.175 0.528 23.793 1.00 89.25 267 ALA A CA 1
ATOM 2148 C C . ALA A 1 267 ? -10.360 -0.417 23.504 1.00 89.25 267 ALA A C 1
ATOM 2150 O O . ALA A 1 267 ? -10.500 -0.944 22.399 1.00 89.25 267 ALA A O 1
ATOM 2151 N N . LYS A 1 268 ? -11.252 -0.647 24.480 1.00 90.31 268 LYS A N 1
ATOM 2152 C CA . LYS A 1 268 ? -12.482 -1.431 24.265 1.00 90.31 268 LYS A CA 1
ATOM 2153 C C . LYS A 1 268 ? -13.465 -0.711 23.347 1.00 90.31 268 LYS A C 1
ATOM 2155 O O . LYS A 1 268 ? -14.094 -1.375 22.524 1.00 90.31 268 LYS A O 1
ATOM 2160 N N . GLU A 1 269 ? -13.615 0.599 23.493 1.00 88.12 269 GLU A N 1
ATOM 2161 C CA . GLU A 1 269 ? -14.457 1.414 22.619 1.00 88.12 269 GLU A CA 1
ATOM 2162 C C . GLU A 1 269 ? -13.924 1.418 21.186 1.00 88.12 269 GLU A C 1
ATOM 2164 O O . GLU A 1 269 ? -14.660 1.076 20.261 1.00 88.12 269 GLU A O 1
ATOM 2169 N N . PHE A 1 270 ? -12.621 1.646 21.020 1.00 87.94 270 PHE A N 1
ATOM 2170 C CA . PHE A 1 270 ? -11.945 1.540 19.730 1.00 87.94 270 PHE A CA 1
ATOM 2171 C C . PHE A 1 270 ? -12.182 0.175 19.059 1.00 87.94 270 PHE A C 1
ATOM 2173 O O . PHE A 1 270 ? -12.657 0.095 17.925 1.00 87.94 270 PHE A O 1
ATOM 2180 N N . LYS A 1 271 ? -11.986 -0.926 19.799 1.00 89.38 271 LYS A N 1
ATOM 2181 C CA . LYS A 1 271 ? -12.282 -2.284 19.314 1.00 89.38 271 LYS A CA 1
ATOM 2182 C C . LYS A 1 271 ? -13.738 -2.478 18.899 1.00 89.38 271 LYS A C 1
ATOM 2184 O O . LYS A 1 271 ? -14.004 -3.208 17.944 1.00 89.38 271 LYS A O 1
ATOM 2189 N N . LYS A 1 272 ? -14.698 -1.885 19.616 1.00 89.44 272 LYS A N 1
ATOM 2190 C CA . LYS A 1 272 ? -16.118 -1.945 19.229 1.00 89.44 272 LYS A CA 1
ATOM 2191 C C . LYS A 1 272 ? -16.343 -1.235 17.895 1.00 89.44 272 LYS A C 1
ATOM 2193 O O . LYS A 1 272 ? -17.005 -1.813 17.036 1.00 89.44 272 LYS A O 1
ATOM 2198 N N . GLN A 1 273 ? -15.758 -0.053 17.703 1.00 86.81 273 GLN A N 1
ATOM 2199 C CA . GLN A 1 273 ? -15.866 0.696 16.448 1.00 86.81 273 GLN A CA 1
ATOM 2200 C C . GLN A 1 273 ? -15.268 -0.083 15.271 1.00 86.81 273 GLN A C 1
ATOM 2202 O O . GLN A 1 273 ? -15.949 -0.280 14.265 1.00 86.81 273 GLN A O 1
ATOM 2207 N N . ILE A 1 274 ? -14.067 -0.654 15.427 1.00 90.12 274 ILE A N 1
ATOM 2208 C CA . ILE A 1 274 ? -13.463 -1.504 14.388 1.00 90.12 274 ILE A CA 1
ATOM 2209 C C . ILE A 1 274 ? -14.364 -2.693 14.049 1.00 90.12 274 ILE A C 1
ATOM 2211 O O . ILE A 1 274 ? -14.611 -2.967 12.877 1.00 90.12 274 ILE A O 1
ATOM 2215 N N . LYS A 1 275 ? -14.917 -3.390 15.048 1.00 91.69 275 LYS A N 1
ATOM 2216 C CA . LYS A 1 275 ? -15.823 -4.525 14.799 1.00 91.69 275 LYS A CA 1
ATOM 2217 C C . LYS A 1 275 ? -17.072 -4.114 14.018 1.00 91.69 275 LYS A C 1
ATOM 2219 O O . LYS A 1 275 ? -17.530 -4.878 13.168 1.00 91.69 275 LYS A O 1
ATOM 2224 N N . ILE A 1 276 ? -17.618 -2.928 14.286 1.00 87.19 276 ILE A N 1
ATOM 2225 C CA . ILE A 1 276 ? -18.745 -2.371 13.527 1.00 87.19 276 ILE A CA 1
ATOM 2226 C C . ILE A 1 276 ? -18.325 -2.112 12.075 1.00 87.19 276 ILE A C 1
ATOM 2228 O O . ILE A 1 276 ? -19.043 -2.517 11.161 1.00 87.19 276 ILE A O 1
ATOM 2232 N N . ILE A 1 277 ? -17.158 -1.503 11.854 1.00 86.69 277 ILE A N 1
ATOM 2233 C CA . ILE A 1 277 ? -16.613 -1.231 10.515 1.00 86.69 277 ILE A CA 1
ATOM 2234 C C . ILE A 1 277 ? -16.390 -2.538 9.743 1.00 86.69 277 ILE A C 1
ATOM 2236 O O . ILE A 1 277 ? -16.927 -2.694 8.649 1.00 86.69 277 ILE A O 1
ATOM 2240 N N . LEU A 1 278 ? -15.703 -3.521 10.328 1.00 90.94 278 LEU A N 1
ATOM 2241 C CA . LEU A 1 278 ? -15.459 -4.824 9.698 1.00 90.94 278 LEU A CA 1
ATOM 2242 C C . LEU A 1 278 ? -16.767 -5.558 9.369 1.00 90.94 278 LEU A C 1
ATOM 2244 O O . LEU A 1 278 ? -16.905 -6.145 8.295 1.00 90.94 278 LEU A O 1
ATOM 2248 N N . LYS A 1 279 ? -17.768 -5.493 10.259 1.00 89.75 279 LYS A N 1
ATOM 2249 C CA . LYS A 1 279 ? -19.099 -6.058 9.991 1.00 89.75 279 LYS A CA 1
ATOM 2250 C C . LYS A 1 279 ? -19.787 -5.341 8.828 1.00 89.75 279 LYS A C 1
ATOM 2252 O O . LYS A 1 279 ? -20.404 -6.015 8.005 1.00 89.75 279 LYS A O 1
ATOM 2257 N N . ASN A 1 280 ? -19.682 -4.015 8.746 1.00 83.19 280 ASN A N 1
ATOM 2258 C CA . ASN A 1 280 ? -20.212 -3.243 7.622 1.00 83.19 280 ASN A CA 1
ATOM 2259 C C . ASN A 1 280 ? -19.527 -3.627 6.310 1.00 83.19 280 ASN A C 1
ATOM 2261 O O . ASN A 1 280 ? -20.234 -3.903 5.347 1.00 83.19 280 ASN A O 1
ATOM 2265 N N . ILE A 1 281 ? -18.196 -3.740 6.290 1.00 87.50 281 ILE A N 1
ATOM 2266 C CA . ILE A 1 281 ? -17.442 -4.189 5.110 1.00 87.50 281 ILE A CA 1
ATOM 2267 C C . ILE A 1 281 ? -17.918 -5.581 4.674 1.00 87.50 281 ILE A C 1
ATOM 2269 O O . ILE A 1 281 ? -18.241 -5.775 3.508 1.00 87.50 281 ILE A O 1
ATOM 2273 N N . ARG A 1 282 ? -18.069 -6.534 5.606 1.00 90.19 282 ARG A N 1
ATOM 2274 C CA . ARG A 1 282 ? -18.561 -7.889 5.293 1.00 90.19 282 ARG A CA 1
ATOM 2275 C C . ARG A 1 282 ? -19.977 -7.901 4.705 1.00 90.19 282 ARG A C 1
ATOM 2277 O O . ARG A 1 282 ? -20.265 -8.725 3.846 1.00 90.19 282 ARG A O 1
ATOM 2284 N N . LEU A 1 283 ? -20.878 -7.054 5.208 1.00 85.00 283 LEU A N 1
ATOM 2285 C CA . LEU A 1 283 ? -22.288 -7.037 4.794 1.00 85.00 283 LEU A CA 1
ATOM 2286 C C . LEU A 1 283 ? -22.537 -6.213 3.526 1.00 85.00 283 LEU A C 1
ATOM 2288 O O . LEU A 1 283 ? -23.403 -6.569 2.736 1.00 85.00 283 LEU A O 1
ATOM 2292 N N . LYS A 1 284 ? -21.820 -5.099 3.364 1.00 81.44 284 LYS A N 1
ATOM 2293 C CA . LYS A 1 284 ? -22.065 -4.090 2.322 1.00 81.44 284 LYS A CA 1
ATOM 2294 C C . LYS A 1 284 ? -20.974 -4.047 1.250 1.00 81.44 284 LYS A C 1
ATOM 2296 O O . LYS A 1 284 ? -21.104 -3.295 0.294 1.00 81.44 284 LYS A O 1
ATOM 2301 N N . GLY A 1 285 ? -19.892 -4.809 1.414 1.00 83.12 285 GLY A N 1
ATOM 2302 C CA . GLY A 1 285 ? -18.741 -4.829 0.508 1.00 83.12 285 GLY A CA 1
ATOM 2303 C C . GLY A 1 285 ? -17.756 -3.669 0.692 1.00 83.12 285 GLY A C 1
ATOM 2304 O O . GLY A 1 285 ? -16.695 -3.684 0.079 1.00 83.12 285 GLY A O 1
ATOM 2305 N N . GLY A 1 286 ? -18.061 -2.680 1.539 1.00 81.62 286 GLY A N 1
ATOM 2306 C CA . GLY A 1 286 ? -17.188 -1.531 1.780 1.00 81.62 286 GLY A CA 1
ATOM 2307 C C . GLY A 1 286 ? -17.667 -0.627 2.917 1.00 81.62 286 GLY A C 1
ATOM 2308 O O . GLY A 1 286 ? -18.777 -0.780 3.433 1.00 81.62 286 GLY A O 1
ATOM 2309 N N . TYR A 1 287 ? -16.811 0.315 3.315 1.00 81.25 287 TYR A N 1
ATOM 2310 C CA . TYR A 1 287 ? -17.105 1.347 4.309 1.00 81.25 287 TYR A CA 1
ATOM 2311 C C . TYR A 1 287 ? -16.631 2.707 3.791 1.00 81.25 287 TYR A C 1
ATOM 2313 O O . TYR A 1 287 ? -15.470 2.857 3.421 1.00 81.25 287 TYR A O 1
ATOM 2321 N N . VAL A 1 288 ? -17.532 3.691 3.766 1.00 81.50 288 VAL A N 1
ATOM 2322 C CA . VAL A 1 288 ? -17.241 5.069 3.354 1.00 81.50 288 VAL A CA 1
ATOM 2323 C C . VAL A 1 288 ? -17.540 5.975 4.540 1.00 81.50 288 VAL A C 1
ATOM 2325 O O . VAL A 1 288 ? -18.691 6.092 4.947 1.00 81.50 288 VAL A O 1
ATOM 2328 N N . ALA A 1 289 ? -16.494 6.570 5.114 1.00 74.38 289 ALA A N 1
ATOM 2329 C CA . ALA A 1 289 ? -16.617 7.473 6.261 1.00 74.38 289 ALA A CA 1
ATOM 2330 C C . ALA A 1 289 ? -16.906 8.925 5.851 1.00 74.38 289 ALA A C 1
ATOM 2332 O O . ALA A 1 289 ? -17.523 9.665 6.607 1.00 74.38 289 ALA A O 1
ATOM 2333 N N . ASN A 1 290 ? -16.421 9.337 4.677 1.00 80.88 290 ASN A N 1
ATOM 2334 C CA . ASN A 1 290 ? -16.617 10.675 4.130 1.00 80.88 290 ASN A CA 1
ATOM 2335 C C . ASN A 1 290 ? -16.771 10.568 2.610 1.00 80.88 290 ASN A C 1
ATOM 2337 O O . ASN A 1 290 ? -15.830 10.193 1.905 1.00 80.88 290 ASN A O 1
ATOM 2341 N N . GLU A 1 291 ? -17.965 10.882 2.124 1.00 81.19 291 GLU A N 1
ATOM 2342 C CA . GLU A 1 291 ? -18.378 10.763 0.728 1.00 81.19 291 GLU A CA 1
ATOM 2343 C C . GLU A 1 291 ? -17.547 11.679 -0.172 1.00 81.19 291 GLU A C 1
ATOM 2345 O O . GLU A 1 291 ? -17.081 11.255 -1.228 1.00 81.19 291 GLU A O 1
ATOM 2350 N N . ASN A 1 292 ? -17.284 12.908 0.279 1.00 79.00 292 ASN A N 1
ATOM 2351 C CA . ASN A 1 292 ? -16.491 13.888 -0.459 1.00 79.00 292 ASN A CA 1
ATOM 2352 C C . ASN A 1 292 ? -15.046 13.415 -0.645 1.00 79.00 292 ASN A C 1
ATOM 2354 O O . ASN A 1 292 ? -14.529 13.410 -1.763 1.00 79.00 292 ASN A O 1
ATOM 2358 N N . LYS A 1 293 ? -14.395 12.977 0.441 1.00 80.44 293 LYS A N 1
ATOM 2359 C CA . LYS A 1 293 ? -13.016 12.466 0.391 1.00 80.44 293 LYS A CA 1
ATOM 2360 C C . LYS A 1 293 ? -12.937 11.195 -0.456 1.00 80.44 293 LYS A C 1
ATOM 2362 O O . LYS A 1 293 ? -12.018 11.053 -1.254 1.00 80.44 293 LYS A O 1
ATOM 2367 N N . PHE A 1 294 ? -13.921 10.305 -0.333 1.00 83.56 294 PHE A N 1
ATOM 2368 C CA . PHE A 1 294 ? -14.004 9.092 -1.143 1.00 83.56 294 PHE A CA 1
ATOM 2369 C C . PHE A 1 294 ? -14.116 9.411 -2.639 1.00 83.56 294 PHE A C 1
ATOM 2371 O O . PHE A 1 294 ? -13.308 8.931 -3.433 1.00 83.56 294 PHE A O 1
ATOM 2378 N N . VAL A 1 295 ? -15.059 10.269 -3.035 1.00 85.06 295 VAL A N 1
ATOM 2379 C CA . VAL A 1 295 ? -15.259 10.598 -4.452 1.00 85.06 295 VAL A CA 1
ATOM 2380 C C . VAL A 1 295 ? -14.049 11.323 -5.037 1.00 85.06 295 VAL A C 1
ATOM 2382 O O . VAL A 1 295 ? -13.588 10.975 -6.123 1.00 85.06 295 VAL A O 1
ATOM 2385 N N . ASN A 1 296 ? -13.484 12.284 -4.308 1.00 82.31 296 ASN A N 1
ATOM 2386 C CA . ASN A 1 296 ? -12.338 13.046 -4.796 1.00 82.31 296 ASN A CA 1
ATOM 2387 C C . ASN A 1 296 ? -11.070 12.196 -4.931 1.00 82.31 296 ASN A C 1
ATOM 2389 O O . ASN A 1 296 ? -10.340 12.376 -5.904 1.00 82.31 296 ASN A O 1
ATOM 2393 N N . ASN A 1 297 ? -10.836 11.258 -4.009 1.00 81.62 297 ASN A N 1
ATOM 2394 C CA . ASN A 1 297 ? -9.636 10.423 -4.029 1.00 81.62 297 ASN A CA 1
ATOM 2395 C C . ASN A 1 297 ? -9.724 9.302 -5.073 1.00 81.62 297 ASN A C 1
ATOM 2397 O O . ASN A 1 297 ? -8.774 9.092 -5.820 1.00 81.62 297 ASN A O 1
ATOM 2401 N N . TYR A 1 298 ? -10.854 8.589 -5.147 1.00 80.50 298 TYR A N 1
ATOM 2402 C CA . TYR A 1 298 ? -10.979 7.397 -5.997 1.00 80.50 298 TYR A CA 1
ATOM 2403 C C . TYR A 1 298 ? -11.510 7.689 -7.404 1.00 80.50 298 TYR A C 1
ATOM 2405 O O . TYR A 1 298 ? -11.239 6.929 -8.330 1.00 80.50 298 TYR A O 1
ATOM 2413 N N . PHE A 1 299 ? -12.237 8.792 -7.589 1.00 88.12 299 PHE A N 1
ATOM 2414 C CA . PHE A 1 299 ? -12.817 9.183 -8.877 1.00 88.12 299 PHE A CA 1
ATOM 2415 C C . PHE A 1 299 ? -12.280 10.536 -9.345 1.00 88.12 299 PHE A C 1
ATOM 2417 O O . PHE A 1 299 ? -12.989 11.330 -9.965 1.00 88.12 299 PHE A O 1
ATOM 2424 N N . SER A 1 300 ? -11.006 10.810 -9.061 1.00 81.19 300 SER A N 1
ATOM 2425 C CA . SER A 1 300 ? -10.340 12.080 -9.369 1.00 81.19 300 SER A CA 1
ATOM 2426 C C . SER A 1 300 ? -10.411 12.456 -10.856 1.00 81.19 300 SER A C 1
ATOM 2428 O O . SER A 1 300 ? -10.549 13.637 -11.174 1.00 81.19 300 SER A O 1
ATOM 2430 N N . SER A 1 301 ? -10.427 11.477 -11.762 1.00 86.06 301 SER A N 1
ATOM 2431 C CA . SER A 1 301 ? -10.503 11.684 -13.216 1.00 86.06 301 SER A CA 1
ATOM 2432 C C . SER A 1 301 ? -11.893 12.076 -13.738 1.00 86.06 301 SER A C 1
ATOM 2434 O O . SER A 1 301 ? -12.024 12.423 -14.909 1.00 86.06 301 SER A O 1
ATOM 2436 N N . PHE A 1 302 ? -12.943 12.005 -12.913 1.00 87.69 302 PHE A N 1
ATOM 2437 C CA . PHE A 1 302 ? -14.306 12.334 -13.343 1.00 87.69 302 PHE A CA 1
ATOM 2438 C C . PHE A 1 302 ? -14.559 13.843 -13.383 1.00 87.69 302 PHE A C 1
ATOM 2440 O O . PHE A 1 302 ? -13.916 14.627 -12.674 1.00 87.69 302 PHE A O 1
ATOM 2447 N N . SER A 1 303 ? -15.537 14.251 -14.201 1.00 89.62 303 SER A N 1
ATOM 2448 C CA . SER A 1 303 ? -15.936 15.655 -14.302 1.00 89.62 303 SER A CA 1
ATOM 2449 C C . SER A 1 303 ? -16.475 16.173 -12.956 1.00 89.62 303 SER A C 1
ATOM 2451 O O . SER A 1 303 ? -17.083 15.412 -12.196 1.00 89.62 303 SER A O 1
ATOM 2453 N N . PRO A 1 304 ? -16.301 17.470 -12.639 1.00 89.00 304 PRO A N 1
ATOM 2454 C CA . PRO A 1 304 ? -16.802 18.041 -11.386 1.00 89.00 304 PRO A CA 1
ATOM 2455 C C . PRO A 1 304 ? -18.317 17.871 -11.198 1.00 89.00 304 PRO A C 1
ATOM 2457 O O . PRO A 1 304 ? -18.785 17.647 -10.085 1.00 89.00 304 PRO A O 1
ATOM 2460 N N . GLN A 1 305 ? -19.074 17.940 -12.297 1.00 88.44 305 GLN A N 1
ATOM 2461 C CA . GLN A 1 305 ? -20.529 17.766 -12.302 1.00 88.44 305 GLN A CA 1
ATOM 2462 C C . GLN A 1 305 ? -20.913 16.348 -11.866 1.00 88.44 305 GLN A C 1
ATOM 2464 O O . GLN A 1 305 ? -21.691 16.191 -10.928 1.00 88.44 305 GLN A O 1
ATOM 2469 N N . LEU A 1 306 ? -20.285 15.329 -12.462 1.00 89.25 306 LEU A N 1
ATOM 2470 C CA . LEU A 1 306 ? -20.543 13.931 -12.122 1.00 89.25 306 LEU A CA 1
ATOM 2471 C C . LEU A 1 306 ? -20.138 13.613 -10.676 1.00 89.25 306 LEU A C 1
ATOM 2473 O O . LEU A 1 306 ? -20.876 12.941 -9.962 1.00 89.25 306 LEU A O 1
ATOM 2477 N N . LYS A 1 307 ? -19.005 14.150 -10.202 1.00 88.19 307 LYS A N 1
ATOM 2478 C CA . LYS A 1 307 ? -18.595 14.010 -8.794 1.00 88.19 307 LYS A CA 1
ATOM 2479 C C . LYS A 1 307 ? -19.647 14.576 -7.840 1.00 88.19 307 LYS A C 1
ATOM 2481 O O . LYS A 1 307 ? -19.977 13.930 -6.850 1.00 88.19 307 LYS A O 1
ATOM 2486 N N . SER A 1 308 ? -20.194 15.757 -8.142 1.00 88.19 308 SER A N 1
ATOM 2487 C CA . SER A 1 308 ? -21.237 16.381 -7.318 1.00 88.19 308 SER A CA 1
ATOM 2488 C C . SER A 1 308 ? -22.518 15.547 -7.278 1.00 88.19 308 SER A C 1
ATOM 2490 O O . SER A 1 308 ? -23.119 15.404 -6.214 1.00 88.19 308 SER A O 1
ATOM 2492 N N . GLU A 1 309 ? -22.919 14.966 -8.409 1.00 90.75 309 GLU A N 1
ATOM 2493 C CA . GLU A 1 309 ? -24.067 14.057 -8.473 1.00 90.75 309 GLU A CA 1
ATOM 2494 C C . GLU A 1 309 ? -23.832 12.790 -7.641 1.00 90.75 309 GLU A C 1
ATOM 2496 O O . GLU A 1 309 ? -24.681 12.439 -6.822 1.00 90.75 309 GLU A O 1
ATOM 2501 N N . MET A 1 310 ? -22.656 12.165 -7.762 1.00 89.06 310 MET A N 1
ATOM 2502 C CA . MET A 1 310 ? -22.284 10.987 -6.969 1.00 89.06 310 MET A CA 1
ATOM 2503 C C . MET A 1 310 ? -22.301 11.273 -5.466 1.00 89.06 310 MET A C 1
ATOM 2505 O O . MET A 1 310 ? -22.839 10.480 -4.695 1.00 89.06 310 MET A O 1
ATOM 2509 N N . ILE A 1 311 ? -21.742 12.411 -5.041 1.00 89.38 311 ILE A N 1
ATOM 2510 C CA . ILE A 1 311 ? -21.745 12.828 -3.632 1.00 89.38 311 ILE A CA 1
ATOM 2511 C C . ILE A 1 311 ? -23.185 12.977 -3.132 1.00 89.38 311 ILE A C 1
ATOM 2513 O O . ILE A 1 311 ? -23.544 12.372 -2.124 1.00 89.38 311 ILE A O 1
ATOM 2517 N N . LYS A 1 312 ? -24.038 13.704 -3.866 1.00 90.19 312 LYS A N 1
ATOM 2518 C CA . LYS A 1 312 ? -25.449 13.900 -3.490 1.00 90.19 312 LYS A CA 1
ATOM 2519 C C . LYS A 1 312 ? -26.218 12.586 -3.392 1.00 90.19 312 LYS A C 1
ATOM 2521 O O . LYS A 1 312 ? -27.053 12.421 -2.499 1.00 90.19 312 LYS A O 1
ATOM 2526 N N . GLU A 1 313 ? -25.967 11.658 -4.309 1.00 90.44 313 GLU A N 1
ATOM 2527 C CA . GLU A 1 313 ? -26.603 10.344 -4.290 1.00 90.44 313 GLU A CA 1
ATOM 2528 C C . GLU A 1 313 ? -26.162 9.529 -3.064 1.00 90.44 313 GLU A C 1
ATOM 2530 O O . GLU A 1 313 ? -27.007 8.958 -2.369 1.00 90.44 313 GLU A O 1
ATOM 2535 N N . LEU A 1 314 ? -24.857 9.510 -2.764 1.00 87.12 314 LEU A N 1
ATOM 2536 C CA . LEU A 1 314 ? -24.302 8.831 -1.591 1.00 87.12 314 LEU A CA 1
ATOM 2537 C C . LEU A 1 314 ? -24.857 9.414 -0.286 1.00 87.12 314 LEU A C 1
ATOM 2539 O O . LEU A 1 314 ? -25.336 8.658 0.560 1.00 87.12 314 LEU A O 1
ATOM 2543 N N . GLU A 1 315 ? -24.880 10.741 -0.153 1.00 86.38 315 GLU A N 1
ATOM 2544 C CA . GLU A 1 315 ? -25.442 11.438 1.009 1.00 86.38 315 GLU A CA 1
ATOM 2545 C C . GLU A 1 315 ? -26.929 11.111 1.198 1.00 86.38 315 GLU A C 1
ATOM 2547 O O . GLU A 1 315 ? -27.378 10.811 2.307 1.00 86.38 315 GLU A O 1
ATOM 2552 N N . SER A 1 316 ? -27.704 11.106 0.109 1.00 88.25 316 SER A N 1
ATOM 2553 C CA . SER A 1 316 ? -29.135 10.787 0.146 1.00 88.25 316 SER A CA 1
ATOM 2554 C C . SER A 1 316 ? -29.384 9.345 0.597 1.00 88.25 316 SER A C 1
ATOM 2556 O O . SER A 1 316 ? -30.240 9.102 1.453 1.00 88.25 316 SER A O 1
ATOM 2558 N N . LYS A 1 317 ? -28.606 8.386 0.076 1.00 85.88 317 LYS A N 1
ATOM 2559 C CA . LYS A 1 317 ? -28.680 6.974 0.484 1.00 85.88 317 LYS A CA 1
ATOM 2560 C C . LYS A 1 317 ? -28.273 6.789 1.943 1.00 85.88 317 LYS A C 1
ATOM 2562 O O . LYS A 1 317 ? -28.975 6.102 2.684 1.00 85.88 317 LYS A O 1
ATOM 2567 N N . ASN A 1 318 ? -27.191 7.429 2.380 1.00 81.50 318 ASN A N 1
ATOM 2568 C CA . ASN A 1 318 ? -26.740 7.355 3.767 1.00 81.50 318 ASN A CA 1
ATOM 2569 C C . ASN A 1 318 ? -27.771 7.960 4.725 1.00 81.50 318 ASN A C 1
ATOM 2571 O O . ASN A 1 318 ? -28.084 7.349 5.746 1.00 81.50 318 ASN A O 1
ATOM 2575 N N . LYS A 1 319 ? -28.392 9.088 4.366 1.00 86.69 319 LYS A N 1
ATOM 2576 C CA . LYS A 1 319 ? -29.471 9.697 5.155 1.00 86.69 319 LYS A CA 1
ATOM 2577 C C . LYS A 1 319 ? -30.694 8.784 5.278 1.00 86.69 319 LYS A C 1
ATOM 2579 O O . LYS A 1 319 ? -31.247 8.661 6.370 1.00 86.69 319 LYS A O 1
ATOM 2584 N N . ALA A 1 320 ? -31.096 8.122 4.192 1.00 84.94 320 ALA A N 1
ATOM 2585 C CA . ALA A 1 320 ? -32.200 7.163 4.214 1.00 84.94 320 ALA A CA 1
ATOM 2586 C C . ALA A 1 320 ? -31.892 5.953 5.116 1.00 84.94 320 ALA A C 1
ATOM 2588 O O . ALA A 1 320 ? -32.720 5.585 5.948 1.00 84.94 320 ALA A O 1
ATOM 2589 N N . LEU A 1 321 ? -30.678 5.398 5.023 1.00 82.25 321 LEU A N 1
ATOM 2590 C CA . LEU A 1 321 ? -30.227 4.285 5.866 1.00 82.25 321 LEU A CA 1
ATOM 2591 C C . LEU A 1 321 ? -30.169 4.657 7.352 1.00 82.25 321 LEU A C 1
ATOM 2593 O O . LEU A 1 321 ? -30.517 3.845 8.207 1.00 82.25 321 LEU A O 1
ATOM 2597 N N . VAL A 1 322 ? -29.729 5.877 7.672 1.00 81.50 322 VAL A N 1
ATOM 2598 C CA . VAL A 1 322 ? -29.731 6.378 9.053 1.00 81.50 322 VAL A CA 1
ATOM 2599 C C . VAL A 1 322 ? -31.162 6.502 9.567 1.00 81.50 322 VAL A C 1
ATOM 2601 O O . VAL A 1 322 ? -31.440 6.029 10.663 1.00 81.50 322 VAL A O 1
ATOM 2604 N N . ALA A 1 323 ? -32.085 7.059 8.779 1.00 82.50 323 ALA A N 1
ATOM 2605 C CA . ALA A 1 323 ? -33.489 7.168 9.174 1.00 82.50 323 ALA A CA 1
ATOM 2606 C C . ALA A 1 323 ? -34.143 5.794 9.413 1.00 82.50 323 ALA A C 1
ATOM 2608 O O . ALA A 1 323 ? -34.874 5.618 10.389 1.00 82.50 323 ALA A O 1
ATOM 2609 N N . GLU A 1 324 ? -33.852 4.812 8.557 1.00 84.31 324 GLU A N 1
ATOM 2610 C CA . GLU A 1 324 ? -34.325 3.436 8.722 1.00 84.31 324 GLU A CA 1
ATOM 2611 C C . GLU A 1 324 ? -33.759 2.793 9.994 1.00 84.31 324 GLU A C 1
ATOM 2613 O O . GLU A 1 324 ? -34.514 2.231 10.788 1.00 84.31 324 GLU A O 1
ATOM 2618 N N . ARG A 1 325 ? -32.452 2.951 10.243 1.00 82.31 325 ARG A N 1
ATOM 2619 C CA . ARG A 1 325 ? -31.810 2.471 11.472 1.00 82.31 325 ARG A CA 1
ATOM 2620 C C . ARG A 1 325 ? -32.433 3.099 12.719 1.00 82.31 325 ARG A C 1
ATOM 2622 O O . ARG A 1 325 ? -32.792 2.365 13.629 1.00 82.31 325 ARG A O 1
ATOM 2629 N N . THR A 1 326 ? -32.627 4.418 12.743 1.00 82.31 326 THR A N 1
ATOM 2630 C CA . THR A 1 326 ? -33.259 5.115 13.876 1.00 82.31 326 THR A CA 1
ATOM 2631 C C . THR A 1 326 ? -34.673 4.600 14.130 1.00 82.31 326 THR A C 1
ATOM 2633 O O . THR A 1 326 ? -35.072 4.417 15.277 1.00 82.31 326 THR A O 1
ATOM 2636 N N . LYS A 1 327 ? -35.439 4.322 13.067 1.00 86.38 327 LYS A N 1
ATOM 2637 C CA . LYS A 1 327 ? -36.784 3.751 13.191 1.00 86.38 327 LYS A CA 1
ATOM 2638 C C . LYS A 1 327 ? -36.753 2.348 13.803 1.00 86.38 327 LYS A C 1
ATOM 2640 O O . LYS A 1 327 ? -37.592 2.044 14.645 1.00 86.38 327 LYS A O 1
ATOM 2645 N N . ILE A 1 328 ? -35.796 1.512 13.400 1.00 82.50 328 ILE A N 1
ATOM 2646 C CA . ILE A 1 328 ? -35.593 0.175 13.974 1.00 82.50 328 ILE A CA 1
ATOM 2647 C C . ILE A 1 328 ? -35.183 0.276 15.448 1.00 82.50 328 ILE A C 1
ATOM 2649 O O . ILE A 1 328 ? -35.765 -0.414 16.278 1.00 82.50 328 ILE A O 1
ATOM 2653 N N . ASP A 1 329 ? -34.244 1.160 15.784 1.00 82.31 329 ASP A N 1
ATOM 2654 C CA . ASP A 1 329 ? -33.766 1.344 17.159 1.00 82.31 329 ASP A CA 1
ATOM 2655 C C . ASP A 1 329 ? -34.906 1.818 18.091 1.00 82.31 329 ASP A C 1
ATOM 2657 O O . ASP A 1 329 ? -35.057 1.295 19.195 1.00 82.31 329 ASP A O 1
ATOM 2661 N N . LEU A 1 330 ? -35.780 2.723 17.625 1.00 85.06 330 LEU A N 1
ATOM 2662 C CA . LEU A 1 330 ? -36.986 3.147 18.358 1.00 85.06 330 LEU A CA 1
ATOM 2663 C C . LEU A 1 330 ? -37.983 1.998 18.580 1.00 85.06 330 LEU A C 1
ATOM 2665 O O . LEU A 1 330 ? -38.560 1.882 19.660 1.00 85.06 330 LEU A O 1
ATOM 2669 N N . LEU A 1 331 ? -38.183 1.140 17.575 1.00 87.06 331 LEU A N 1
ATOM 2670 C CA . LEU A 1 331 ? -39.048 -0.039 17.697 1.00 87.06 331 LEU A CA 1
ATOM 2671 C C . LEU A 1 331 ? -38.485 -1.060 18.693 1.00 87.06 331 LEU A C 1
ATOM 2673 O O . LEU A 1 331 ? -39.244 -1.655 19.453 1.00 87.06 331 LEU A O 1
ATOM 2677 N N . ILE A 1 332 ? -37.165 -1.261 18.701 1.00 86.44 332 ILE A N 1
ATOM 2678 C CA . ILE A 1 332 ? -36.497 -2.154 19.656 1.00 86.44 332 ILE A CA 1
ATOM 2679 C C . ILE A 1 332 ? 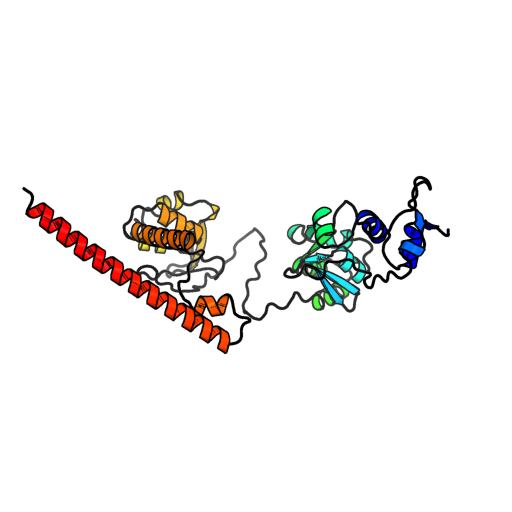-36.662 -1.619 21.083 1.00 86.44 332 ILE A C 1
ATOM 2681 O O . ILE A 1 332 ? -37.067 -2.382 21.955 1.00 86.44 332 ILE A O 1
ATOM 2685 N N . CYS A 1 333 ? -36.441 -0.318 21.297 1.00 79.00 333 CYS A N 1
ATOM 2686 C CA . CYS A 1 333 ? -36.606 0.334 22.601 1.00 79.00 333 CYS A CA 1
ATOM 2687 C C . CYS A 1 333 ? -38.035 0.164 23.144 1.00 79.00 333 CYS A C 1
ATOM 2689 O O . CYS A 1 333 ? -38.223 -0.285 24.272 1.00 79.00 333 CYS A O 1
ATOM 2691 N N . GLY A 1 334 ? -39.051 0.417 22.310 1.00 82.44 334 GLY A N 1
ATOM 2692 C CA . GLY A 1 334 ? -40.447 0.205 22.703 1.00 82.44 334 GLY A CA 1
ATOM 2693 C C . GLY A 1 334 ? -40.763 -1.258 23.045 1.00 82.44 334 GLY A C 1
ATOM 2694 O O . GLY A 1 334 ? -41.500 -1.533 23.989 1.00 82.44 334 GLY A O 1
ATOM 2695 N N . ASN A 1 335 ? -40.175 -2.218 22.327 1.00 81.31 335 ASN A N 1
ATOM 2696 C CA . ASN A 1 335 ? -40.360 -3.639 22.630 1.00 81.31 335 ASN A CA 1
ATOM 2697 C C . ASN A 1 335 ? -39.669 -4.062 23.938 1.00 81.31 335 ASN A C 1
ATOM 2699 O O . ASN A 1 335 ? -40.202 -4.904 24.660 1.00 81.31 335 ASN A O 1
ATOM 2703 N N . GLU A 1 336 ? -38.503 -3.498 24.261 1.00 82.44 336 GLU A N 1
ATOM 2704 C CA . GLU A 1 336 ? -37.812 -3.744 25.533 1.00 82.44 336 GLU A CA 1
ATOM 2705 C C . GLU A 1 336 ? -38.628 -3.227 26.728 1.00 82.44 336 GLU A C 1
ATOM 2707 O O . GLU A 1 336 ? -38.778 -3.946 27.717 1.00 82.44 336 GLU A O 1
ATOM 2712 N N . GLU A 1 337 ? -39.246 -2.048 26.607 1.00 82.94 337 GLU A N 1
ATOM 2713 C CA . GLU A 1 337 ? -40.138 -1.481 27.629 1.00 82.94 337 GLU A CA 1
ATOM 2714 C C . GLU A 1 337 ? -41.370 -2.367 27.883 1.00 82.94 337 GLU A C 1
ATOM 2716 O O . GLU A 1 337 ? -41.720 -2.639 29.036 1.00 82.94 337 GLU A O 1
ATOM 2721 N N . VAL A 1 338 ? -41.994 -2.884 26.819 1.00 80.56 338 VAL A N 1
ATOM 2722 C CA . VAL A 1 338 ? -43.123 -3.827 26.923 1.00 80.56 338 VAL A CA 1
ATOM 2723 C C . VAL A 1 338 ? -42.690 -5.131 27.602 1.00 80.56 338 VAL A C 1
ATOM 2725 O O . VAL A 1 338 ? -43.396 -5.653 28.467 1.00 80.56 338 VAL A O 1
ATOM 2728 N N . LEU A 1 339 ? -41.509 -5.658 27.264 1.00 78.94 339 LEU A N 1
ATOM 2729 C CA . LEU A 1 339 ? -40.966 -6.866 27.894 1.00 78.94 339 LEU A CA 1
ATOM 2730 C C . LEU A 1 339 ? -40.648 -6.661 29.382 1.00 78.94 339 LEU A C 1
ATOM 2732 O O . LEU A 1 339 ? -40.825 -7.589 30.174 1.00 78.94 339 LEU A O 1
ATOM 2736 N N . GLU A 1 340 ? -40.188 -5.476 29.788 1.00 83.31 340 GLU A N 1
ATOM 2737 C CA . GLU A 1 340 ? -39.984 -5.149 31.202 1.00 83.31 340 GLU A CA 1
ATOM 2738 C C . GLU A 1 340 ? -41.297 -5.023 31.981 1.00 83.31 340 GLU A C 1
ATOM 2740 O O . GLU A 1 340 ? -41.364 -5.469 33.129 1.00 83.31 340 GLU A O 1
ATOM 2745 N N . GLN A 1 341 ? -42.341 -4.453 31.375 1.00 81.00 341 GLN A N 1
ATOM 2746 C CA . GLN A 1 341 ? -43.671 -4.372 31.988 1.00 81.00 341 GLN A CA 1
ATOM 2747 C C . GLN A 1 341 ? -44.263 -5.769 32.211 1.00 81.00 341 GLN A C 1
ATOM 2749 O O . GLN A 1 341 ? -44.653 -6.095 33.331 1.00 81.00 341 GLN A O 1
ATOM 2754 N N . LEU A 1 342 ? -44.196 -6.646 31.205 1.00 78.25 342 LEU A N 1
ATOM 2755 C CA . LEU A 1 342 ? -44.670 -8.031 31.316 1.00 78.25 342 LEU A CA 1
ATOM 2756 C C . LEU A 1 342 ? -43.909 -8.842 32.379 1.00 78.25 342 LEU A C 1
ATOM 2758 O O . LEU A 1 342 ? -44.506 -9.661 33.074 1.00 78.25 342 LEU A O 1
ATOM 2762 N N . LYS A 1 343 ? -42.603 -8.599 32.560 1.00 80.50 343 LYS A N 1
ATOM 2763 C CA . LYS A 1 343 ? -41.806 -9.219 33.638 1.00 80.50 343 LYS A CA 1
ATOM 2764 C C . LYS A 1 343 ? -42.148 -8.691 35.034 1.00 80.50 343 LYS A C 1
ATOM 2766 O O . LYS A 1 343 ? -41.922 -9.398 36.009 1.00 80.50 343 LYS A O 1
ATOM 2771 N N . LYS A 1 344 ? -42.642 -7.454 35.152 1.00 76.88 344 LYS A N 1
ATOM 2772 C CA . LYS A 1 344 ? -43.105 -6.879 36.429 1.00 76.88 344 LYS A CA 1
ATOM 2773 C C . LYS A 1 344 ? -44.516 -7.347 36.791 1.00 76.88 344 LYS A C 1
ATOM 2775 O O . LYS A 1 344 ? -44.819 -7.470 37.975 1.00 76.88 344 LYS A O 1
ATOM 2780 N N . GLU A 1 345 ? -45.356 -7.607 35.793 1.00 78.75 345 GLU A N 1
ATOM 2781 C CA . GLU A 1 345 ? -46.725 -8.107 35.970 1.00 78.75 345 GLU A CA 1
ATOM 2782 C C . GLU A 1 345 ? -46.781 -9.632 36.171 1.00 78.75 345 GLU A C 1
ATOM 2784 O O . GLU A 1 345 ? -47.628 -10.127 36.914 1.00 78.75 345 GLU A O 1
ATOM 2789 N N . GLY A 1 346 ? -45.846 -10.380 35.578 1.00 57.78 346 GLY A N 1
ATOM 2790 C CA . GLY A 1 346 ? -45.652 -11.811 35.814 1.00 57.78 346 GLY A CA 1
ATOM 2791 C C . GLY A 1 346 ? -44.811 -12.091 37.061 1.00 57.78 346 GLY A C 1
ATOM 2792 O O . GLY A 1 346 ? -43.598 -12.265 36.959 1.00 57.78 346 GLY A O 1
ATOM 2793 N N . LYS A 1 347 ? -45.462 -12.129 38.228 1.00 47.44 347 LYS A N 1
ATOM 2794 C CA . LYS A 1 347 ? -44.935 -12.758 39.453 1.00 47.44 347 LYS A CA 1
ATOM 2795 C C . LYS A 1 347 ? -44.790 -14.268 39.308 1.00 47.44 347 LYS A C 1
ATOM 2797 O O . LYS A 1 347 ? -45.705 -14.881 38.714 1.00 47.44 347 LYS A O 1
#